Protein AF-A0AAD6FEV1-F1 (afdb_monomer_lite)

Sequence (310 aa):
MQEILPLLLNGGDLTPIQTIPNWDRVPWLEEKRLAVIADTLTAPRAMVTHFPFRLMPPSFHASKAKVIYVMRNPKDILVSSFYFHQMAEFLDDPGTFDEFIEKFLDGNVMFGKWTDHVKGWRSAELGDRILFITYEEMCQHDNDPKHTARATKEWLRKKHFKVLEWPSQSPGLNPIENLWRELKVCVAQRQPQNITALEEICMEEWAKIPATDLPAALRQMSDFLGRNPSEGTIQKIAQNCTFKTMKTNRMSNFSLVPKKYMNPEKSPFLRKGVPGDWKIHFSSEQLAIFTSAIRKELQSESFTLPYNLD

Secondary structure (DSSP, 8-state):
-TTHHHHHHTTS--HHHHHS-HHHHS-BTTSHHHHHHGGGPPSSP--B----GGGS-HHHHTS---EEEEE--HHHHHHHHHHHHHHBTTS----SHHHHHHHHHHT-STT--HHHHHHHHT-GGGGGGEEEEEHHHHH-----HHHHSHHHHHHHHHTT----------TTS-HHHHHHHHHHHHHHHT---SHHHHHHHHHHHHHHS----HHHHHHHHHHHHT----HHHHHHHHHHTSHHHHHH-TTTSSTTS-TTTB-TTT--SS----TTGGGGT--HHHHHHHHHHHHHHHTT-SPPPSS---

InterPro domains:
  IPR000863 Sulfotransferase domain [PF00685] (1-140)
  IPR000863 Sulfotransferase domain [PF00685] (212-299)
  IPR027417 P-loop containing nucleoside triphosphate hydrolase [G3DSA:3.40.50.300] (1-305)
  IPR027417 P-loop containing nucleoside triphosphate hydrolase [SSF52540] (1-300)
  IPR038717 Tc1-like transposase, DDE domain [PF13358] (142-198)

Radius of gyration: 21.56 Å; chains: 1; bounding box: 50×67×46 Å

Organism: NCBI:txid1090488

pLDDT: mean 83.9, std 16.69, range [33.94, 98.19]

Structure (mmCIF, N/CA/C/O backbone):
data_AF-A0AAD6FEV1-F1
#
_entry.id   AF-A0AAD6FEV1-F1
#
loop_
_atom_site.group_PDB
_atom_site.id
_atom_site.type_symbol
_atom_site.label_atom_id
_atom_site.label_alt_id
_atom_site.label_comp_id
_atom_site.label_asym_id
_atom_site.label_entity_id
_atom_site.label_seq_id
_atom_site.pdbx_PDB_ins_code
_atom_site.Cartn_x
_atom_site.Cartn_y
_atom_site.Cartn_z
_atom_site.occupancy
_atom_site.B_iso_or_equiv
_atom_site.auth_seq_id
_atom_site.auth_comp_id
_atom_site.auth_asym_id
_atom_site.auth_atom_id
_atom_site.pdbx_PDB_model_num
ATOM 1 N N . MET A 1 1 ? -0.458 -0.399 5.930 1.00 88.25 1 MET A N 1
ATOM 2 C CA . MET A 1 1 ? -1.916 -0.554 6.141 1.00 88.25 1 MET A CA 1
ATOM 3 C C . MET A 1 1 ? -2.313 -1.595 7.169 1.00 88.25 1 MET A C 1
ATOM 5 O O . MET A 1 1 ? -2.971 -1.195 8.118 1.00 88.25 1 MET A O 1
ATOM 9 N N . GLN A 1 2 ? -1.910 -2.869 7.062 1.00 89.94 2 GLN A N 1
ATOM 10 C CA . GLN A 1 2 ? -2.222 -3.869 8.106 1.00 89.94 2 GLN A CA 1
ATOM 11 C C . GLN A 1 2 ? -1.690 -3.476 9.500 1.00 89.94 2 GLN A C 1
ATOM 13 O O . GLN A 1 2 ? -2.277 -3.859 10.503 1.00 89.94 2 GLN A O 1
ATOM 18 N N . GLU A 1 3 ? -0.635 -2.651 9.570 1.00 90.94 3 GLU A N 1
ATOM 19 C CA . GLU A 1 3 ? -0.170 -2.059 10.834 1.00 90.94 3 GLU A CA 1
ATOM 20 C C . GLU A 1 3 ? -1.045 -0.899 11.330 1.00 90.94 3 GLU A C 1
ATOM 22 O O . GLU A 1 3 ? -1.307 -0.785 12.521 1.00 90.94 3 GLU A O 1
ATOM 27 N N . ILE A 1 4 ? -1.527 -0.067 10.404 1.00 92.62 4 ILE A N 1
ATOM 28 C CA . ILE A 1 4 ? -2.217 1.202 10.670 1.00 92.62 4 ILE A CA 1
ATOM 29 C C . ILE A 1 4 ? -3.671 0.977 11.094 1.00 92.62 4 ILE A C 1
ATOM 31 O O . ILE A 1 4 ? -4.122 1.545 12.086 1.00 92.62 4 ILE A O 1
ATOM 35 N N . LEU A 1 5 ? -4.420 0.163 10.342 1.00 93.25 5 LEU A N 1
ATOM 36 C CA . LEU A 1 5 ? -5.869 0.043 10.531 1.00 93.25 5 LEU A CA 1
ATOM 37 C C . LEU A 1 5 ? -6.265 -0.466 11.917 1.00 93.25 5 LEU A C 1
ATOM 39 O O . LEU A 1 5 ? -7.134 0.160 12.520 1.00 93.25 5 LEU A O 1
ATOM 43 N N . PRO A 1 6 ? -5.642 -1.524 12.473 1.00 93.38 6 PRO A N 1
ATOM 44 C CA . PRO A 1 6 ? -5.980 -1.984 13.817 1.00 93.38 6 PRO A CA 1
ATOM 45 C C . PRO A 1 6 ? -5.811 -0.882 14.860 1.00 93.38 6 PRO A C 1
ATOM 47 O O . PRO A 1 6 ? -6.661 -0.740 15.731 1.00 93.38 6 PRO A O 1
ATOM 50 N N . LEU A 1 7 ? -4.760 -0.068 14.718 1.00 94.69 7 LEU A N 1
ATOM 51 C CA . LEU A 1 7 ? -4.472 1.035 15.625 1.00 94.69 7 LEU A CA 1
ATOM 52 C C . LEU A 1 7 ? -5.504 2.161 15.512 1.00 94.69 7 LEU A C 1
ATOM 54 O O . LEU A 1 7 ? -5.959 2.682 16.523 1.00 94.69 7 LEU A O 1
ATOM 58 N N . LEU A 1 8 ? -5.918 2.537 14.300 1.00 94.94 8 LEU A N 1
ATOM 59 C CA . LEU A 1 8 ? -6.981 3.538 14.143 1.00 94.94 8 LEU A CA 1
ATOM 60 C C . LEU A 1 8 ? -8.325 3.030 14.685 1.00 94.94 8 LEU A C 1
ATOM 62 O O . LEU A 1 8 ? -9.110 3.801 15.234 1.00 94.94 8 LEU A O 1
ATOM 66 N N . LEU A 1 9 ? -8.589 1.730 14.553 1.00 93.94 9 LEU A N 1
ATOM 67 C CA . LEU A 1 9 ? -9.840 1.111 14.979 1.00 93.94 9 LEU A CA 1
ATOM 68 C C . LEU A 1 9 ? -9.928 0.872 16.493 1.00 93.94 9 LEU A C 1
ATOM 70 O O . LEU A 1 9 ? -11.031 0.934 17.035 1.00 93.94 9 LEU A O 1
ATOM 74 N N . ASN A 1 10 ? -8.804 0.622 17.170 1.00 93.44 10 ASN A N 1
ATOM 75 C CA . ASN A 1 10 ? -8.752 0.317 18.605 1.00 93.44 10 ASN A CA 1
ATOM 76 C C . ASN A 1 10 ? -8.346 1.513 19.491 1.00 93.44 10 ASN A C 1
ATOM 78 O O . ASN A 1 10 ? -8.045 1.329 20.668 1.00 93.44 10 ASN A O 1
ATOM 82 N N . GLY A 1 11 ? -8.304 2.732 18.942 1.00 93.12 11 GLY A N 1
ATOM 83 C CA . GLY A 1 11 ? -7.917 3.933 19.695 1.00 93.12 11 GLY A CA 1
ATOM 84 C C . GLY A 1 11 ? -6.408 4.059 19.949 1.00 93.12 11 GLY A C 1
ATOM 85 O O . GLY A 1 11 ? -5.981 4.746 20.875 1.00 93.12 11 GLY A O 1
ATOM 86 N N . GLY A 1 12 ? -5.586 3.405 19.131 1.00 94.31 12 GLY A N 1
ATOM 87 C CA . GLY A 1 12 ? -4.131 3.442 19.190 1.00 94.31 12 GLY A CA 1
ATOM 88 C C . GLY A 1 12 ? -3.538 2.515 20.244 1.00 94.31 12 GLY A C 1
ATOM 89 O O . GLY A 1 12 ? -2.414 2.756 20.686 1.00 94.31 12 GLY A O 1
ATOM 90 N N . ASP A 1 13 ? -4.264 1.493 20.688 1.00 95.44 13 ASP A N 1
ATOM 91 C CA . ASP A 1 13 ? -3.705 0.450 21.542 1.00 95.44 13 ASP A CA 1
ATOM 92 C C . ASP A 1 13 ? -2.662 -0.366 20.759 1.00 95.44 13 ASP A C 1
ATOM 94 O O . ASP A 1 13 ? -2.951 -0.967 19.723 1.00 95.44 13 ASP A O 1
ATOM 98 N N . LEU A 1 14 ? -1.425 -0.363 21.259 1.00 95.94 14 LEU A N 1
ATOM 99 C CA . LEU A 1 14 ? -0.283 -1.009 20.618 1.00 95.94 14 LEU A CA 1
ATOM 100 C C . LEU A 1 14 ? -0.201 -2.507 20.938 1.00 95.94 14 LEU A C 1
ATOM 102 O O . LEU A 1 14 ? 0.573 -3.211 20.291 1.00 95.94 14 LEU A O 1
ATOM 106 N N . THR A 1 15 ? -0.968 -3.024 21.903 1.00 95.62 15 THR A N 1
ATOM 107 C CA . THR A 1 15 ? -0.867 -4.432 22.306 1.00 95.62 15 THR A CA 1
ATOM 108 C C . THR A 1 15 ? -1.017 -5.394 21.121 1.00 95.62 15 THR A C 1
ATOM 110 O O . THR A 1 15 ? -0.112 -6.210 20.932 1.00 95.62 15 THR A O 1
ATOM 113 N N . PRO A 1 16 ? -2.034 -5.280 20.241 1.00 92.88 16 PRO A N 1
ATOM 114 C CA . PRO A 1 16 ? -2.200 -6.220 19.133 1.00 92.88 16 PRO A CA 1
ATOM 115 C C . PRO A 1 16 ? -1.027 -6.240 18.151 1.00 92.88 16 PRO A C 1
ATOM 117 O O . PRO A 1 16 ? -0.705 -7.291 17.608 1.00 92.88 16 PRO A O 1
ATOM 120 N N . ILE A 1 17 ? -0.367 -5.101 17.917 1.00 93.31 17 ILE A N 1
ATOM 121 C CA . ILE A 1 17 ? 0.758 -5.031 16.970 1.00 93.31 17 ILE A CA 1
ATOM 122 C C . ILE A 1 17 ? 2.045 -5.607 17.569 1.00 93.31 17 ILE A C 1
ATOM 124 O O . ILE A 1 17 ? 2.985 -5.896 16.837 1.00 93.31 17 ILE A O 1
ATOM 128 N N . GLN A 1 18 ? 2.102 -5.754 18.893 1.00 95.00 18 GLN A N 1
ATOM 129 C CA . GLN A 1 18 ? 3.249 -6.290 19.624 1.00 95.00 18 GLN A CA 1
ATOM 130 C C . GLN A 1 18 ? 3.103 -7.785 19.927 1.00 95.00 18 GLN A C 1
ATOM 132 O O . GLN A 1 18 ? 4.111 -8.463 20.119 1.00 95.00 18 GLN A O 1
ATOM 137 N N . THR A 1 19 ? 1.873 -8.307 19.959 1.00 95.69 19 THR A N 1
ATOM 138 C CA . THR A 1 19 ? 1.591 -9.685 20.393 1.00 95.69 19 THR A CA 1
ATOM 139 C C . THR A 1 19 ? 0.994 -10.579 19.310 1.00 95.69 19 THR A C 1
ATOM 141 O O . THR A 1 19 ? 1.145 -11.796 19.406 1.00 95.69 19 THR A O 1
ATOM 144 N N . ILE A 1 20 ? 0.350 -10.016 18.280 1.00 94.56 20 ILE A N 1
ATOM 145 C CA . ILE A 1 20 ? -0.372 -10.782 17.256 1.00 94.56 20 ILE A CA 1
ATOM 146 C C . ILE A 1 20 ? 0.273 -10.548 15.881 1.00 94.56 20 ILE A C 1
ATOM 148 O O . ILE A 1 20 ? 0.360 -9.395 15.434 1.00 94.56 20 ILE A O 1
ATOM 152 N N . PRO A 1 21 ? 0.679 -11.615 15.164 1.00 94.25 21 PRO A N 1
ATOM 153 C CA . PRO A 1 21 ? 1.164 -11.496 13.796 1.00 94.25 21 PRO A CA 1
ATOM 154 C C . PRO A 1 21 ? 0.160 -10.773 12.894 1.00 94.25 21 PRO A C 1
ATOM 156 O O . PRO A 1 21 ? -1.055 -10.941 13.014 1.00 94.25 21 PRO A O 1
ATOM 159 N N . ASN A 1 22 ? 0.656 -9.967 11.962 1.00 90.94 22 ASN A N 1
ATOM 160 C CA . ASN A 1 22 ? -0.187 -9.175 11.065 1.00 90.94 22 ASN A CA 1
ATOM 161 C C . ASN A 1 22 ? -1.245 -9.992 10.295 1.00 90.94 22 ASN A C 1
ATOM 163 O O . ASN A 1 22 ? -2.359 -9.503 10.138 1.00 90.94 22 ASN A O 1
ATOM 167 N N . TRP A 1 23 ? -0.939 -11.223 9.882 1.00 91.06 23 TRP A N 1
ATOM 168 C CA . TRP A 1 23 ? -1.848 -12.114 9.154 1.00 91.06 23 TRP A CA 1
ATOM 169 C C . TRP A 1 23 ? -2.973 -12.698 10.005 1.00 91.06 23 TRP A C 1
ATOM 171 O O . TRP A 1 23 ? -3.973 -13.143 9.453 1.00 91.06 23 TRP A O 1
ATOM 181 N N . ASP A 1 24 ? -2.837 -12.659 11.332 1.00 93.56 24 ASP A N 1
ATOM 182 C CA . ASP A 1 24 ? -3.909 -13.020 12.263 1.00 93.56 24 ASP A CA 1
ATOM 183 C C . ASP A 1 24 ? -4.711 -11.788 12.709 1.00 93.56 24 ASP A C 1
ATOM 185 O O . ASP A 1 24 ? -5.906 -11.874 12.974 1.00 93.56 24 ASP A O 1
ATOM 189 N N . ARG A 1 25 ? -4.069 -10.616 12.750 1.00 92.69 25 ARG A N 1
ATOM 190 C CA . ARG A 1 25 ? -4.695 -9.343 13.137 1.00 92.69 25 ARG A CA 1
ATOM 191 C C . ARG A 1 25 ? -5.518 -8.708 12.011 1.00 92.69 25 ARG A C 1
ATOM 193 O O . ARG A 1 25 ? -6.578 -8.149 12.271 1.00 92.69 25 ARG A O 1
ATOM 200 N N . VAL A 1 26 ? -5.008 -8.752 10.781 1.00 94.44 26 VAL A N 1
ATOM 201 C CA . VAL A 1 26 ? -5.659 -8.260 9.556 1.00 94.44 26 VAL A CA 1
ATOM 202 C C . VAL A 1 26 ? -5.449 -9.310 8.461 1.00 94.44 26 VAL A C 1
ATOM 204 O O . VAL A 1 26 ? -4.519 -9.172 7.661 1.00 94.44 26 VAL A O 1
ATOM 207 N N . PRO A 1 27 ? -6.249 -10.388 8.441 1.00 94.81 27 PRO A N 1
ATOM 208 C CA . PRO A 1 27 ? -6.065 -11.485 7.494 1.00 94.81 27 PRO A CA 1
ATOM 209 C C . PRO A 1 27 ? -6.370 -11.096 6.049 1.00 94.81 27 PRO A C 1
ATOM 211 O O . PRO A 1 27 ? -7.200 -10.217 5.788 1.00 94.81 27 PRO A O 1
ATOM 214 N N . TRP A 1 28 ? -5.731 -11.813 5.122 1.00 94.81 28 TRP A N 1
ATOM 215 C CA . TRP A 1 28 ? -6.062 -11.766 3.700 1.00 94.81 28 TRP A CA 1
ATOM 216 C C . TRP A 1 28 ? -7.327 -12.562 3.385 1.00 94.81 28 TRP A C 1
ATOM 218 O O . TRP A 1 28 ? -7.506 -13.666 3.901 1.00 94.81 28 TRP A O 1
ATOM 228 N N . LEU A 1 29 ? -8.182 -12.022 2.513 1.00 94.38 29 LEU A N 1
ATOM 229 C CA . LEU A 1 29 ? -9.383 -12.716 2.027 1.00 94.38 29 LEU A CA 1
ATOM 230 C C . LEU A 1 29 ? -9.044 -13.958 1.195 1.00 94.38 29 LEU A C 1
ATOM 232 O O . LEU A 1 29 ? -9.772 -14.946 1.229 1.00 94.38 29 LEU A O 1
ATOM 236 N N . GLU A 1 30 ? -7.936 -13.901 0.466 1.00 93.31 30 GLU A N 1
ATOM 237 C CA . GLU A 1 30 ? -7.425 -14.960 -0.400 1.00 93.31 30 GLU A CA 1
ATOM 238 C C . GLU A 1 30 ? -6.799 -16.143 0.357 1.00 93.31 30 GLU A C 1
ATOM 240 O O . GLU A 1 30 ? -6.590 -17.207 -0.226 1.00 93.31 30 GLU A O 1
ATOM 245 N N . GLU A 1 31 ? -6.527 -15.995 1.656 1.00 91.31 31 GLU A N 1
ATOM 246 C CA . GLU A 1 31 ? -5.822 -17.003 2.442 1.00 91.31 31 GLU A CA 1
ATOM 247 C C . GLU A 1 31 ? -6.767 -17.930 3.207 1.00 91.31 31 GLU A C 1
ATOM 249 O O . GLU A 1 31 ? -7.684 -17.499 3.911 1.00 91.31 31 GLU A O 1
ATOM 254 N N . LYS A 1 32 ? -6.458 -19.235 3.200 1.00 90.44 32 LYS A N 1
ATOM 255 C CA . LYS A 1 32 ? -7.212 -20.239 3.982 1.00 90.44 32 LYS A CA 1
ATOM 256 C C . LYS A 1 32 ? -7.198 -19.939 5.482 1.00 90.44 32 LYS A C 1
ATOM 258 O O . LYS A 1 32 ? -8.088 -20.380 6.207 1.00 90.44 32 LYS A O 1
ATOM 263 N N . ARG A 1 33 ? -6.199 -19.181 5.949 1.00 90.62 33 ARG A N 1
ATOM 264 C CA . ARG A 1 33 ? -6.078 -18.750 7.343 1.00 90.62 33 ARG A CA 1
ATOM 265 C C . ARG A 1 33 ? -7.312 -17.983 7.819 1.00 90.62 33 ARG A C 1
ATOM 267 O O . ARG A 1 33 ? -7.713 -18.192 8.962 1.00 90.62 33 ARG A O 1
ATOM 274 N N . LEU A 1 34 ? -7.946 -17.179 6.957 1.00 92.00 34 LEU A N 1
ATOM 275 C CA . LEU A 1 34 ? -9.148 -16.422 7.311 1.00 92.00 34 LEU A CA 1
ATOM 276 C C . LEU A 1 34 ? -10.272 -17.341 7.799 1.00 92.00 34 LEU A C 1
ATOM 278 O O . LEU A 1 34 ? -10.864 -17.058 8.834 1.00 92.00 34 LEU A O 1
ATOM 282 N N . ALA A 1 35 ? -10.515 -18.467 7.124 1.00 91.56 35 ALA A N 1
ATOM 283 C CA . ALA A 1 35 ? -11.561 -19.415 7.513 1.00 91.56 35 ALA A CA 1
ATOM 284 C C . ALA A 1 35 ? -11.355 -19.997 8.923 1.00 91.56 35 ALA A C 1
ATOM 286 O O . ALA A 1 35 ? -12.316 -20.397 9.568 1.00 91.56 35 ALA A O 1
ATOM 287 N N . VAL A 1 36 ? -10.111 -20.025 9.413 1.00 93.00 36 VAL A N 1
ATOM 288 C CA . VAL A 1 36 ? -9.771 -20.544 10.746 1.00 93.00 36 VAL A CA 1
ATOM 289 C C . VAL A 1 36 ? -9.960 -19.490 11.837 1.00 93.00 36 VAL A C 1
ATOM 291 O O . VAL A 1 36 ? -10.256 -19.839 12.975 1.00 93.00 36 VAL A O 1
ATOM 294 N N . ILE A 1 37 ? -9.756 -18.209 11.518 1.00 91.88 37 ILE A N 1
ATOM 295 C CA . ILE A 1 37 ? -9.727 -17.136 12.523 1.00 91.88 37 ILE A CA 1
ATOM 296 C C . ILE A 1 37 ? -10.916 -16.184 12.445 1.00 91.88 37 ILE A C 1
ATOM 298 O O . ILE A 1 37 ? -11.075 -15.370 13.351 1.00 91.88 37 ILE A O 1
ATOM 302 N N . ALA A 1 38 ? -11.749 -16.265 11.404 1.00 89.12 38 ALA A N 1
ATOM 303 C CA . ALA A 1 38 ? -12.836 -15.319 11.146 1.00 89.12 38 ALA A CA 1
ATOM 304 C C . ALA A 1 38 ? -13.766 -15.121 12.353 1.00 89.12 38 ALA A C 1
ATOM 306 O O . ALA A 1 38 ? -14.153 -13.984 12.631 1.00 89.12 38 ALA A O 1
ATOM 307 N N . ASP A 1 39 ? -14.058 -16.201 13.084 1.00 90.06 39 ASP A N 1
ATOM 308 C CA . ASP A 1 39 ? -14.938 -16.197 14.261 1.00 90.06 39 ASP A CA 1
ATOM 309 C C . ASP A 1 39 ? -14.271 -15.624 15.520 1.00 90.06 39 ASP A C 1
ATOM 311 O O . ASP A 1 39 ? -14.951 -15.225 16.462 1.00 90.06 39 ASP A O 1
ATOM 315 N N . THR A 1 40 ? -12.938 -15.537 15.538 1.00 89.62 40 THR A N 1
ATOM 316 C CA . THR A 1 40 ? -12.173 -14.936 16.644 1.00 89.62 40 THR A CA 1
ATOM 317 C C . THR A 1 40 ? -11.980 -13.427 16.489 1.00 89.62 40 THR A C 1
ATOM 319 O O . THR A 1 40 ? -11.594 -12.752 17.443 1.00 89.62 40 THR A O 1
ATOM 322 N N . LEU A 1 41 ? -12.245 -12.875 15.298 1.00 89.62 41 LEU A N 1
ATOM 323 C CA . LEU A 1 41 ? -12.052 -11.454 15.021 1.00 89.62 41 LEU A CA 1
ATOM 324 C C . LEU A 1 41 ? -13.172 -10.619 15.646 1.00 89.62 41 LEU A C 1
ATOM 326 O O . LEU A 1 41 ? -14.344 -10.745 15.287 1.00 89.62 41 LEU A O 1
ATOM 330 N N . THR A 1 42 ? -12.799 -9.691 16.521 1.00 87.62 42 THR A N 1
ATOM 331 C CA . THR A 1 42 ? -13.736 -8.753 17.139 1.00 87.62 42 THR A CA 1
ATOM 332 C C . THR A 1 42 ? -14.076 -7.595 16.199 1.00 87.62 42 THR A C 1
ATOM 334 O O . THR A 1 42 ? -13.268 -7.154 15.379 1.00 87.62 42 THR A O 1
ATOM 337 N N . ALA A 1 43 ? -15.311 -7.096 16.289 1.00 89.81 43 ALA A N 1
ATOM 338 C CA . ALA A 1 43 ? -15.715 -5.900 15.560 1.00 89.81 43 ALA A CA 1
ATOM 339 C C . ALA A 1 43 ? -15.137 -4.634 16.228 1.00 89.81 43 ALA A C 1
ATOM 341 O O . ALA A 1 43 ? -15.134 -4.557 17.457 1.00 89.81 43 ALA A O 1
ATOM 342 N N . PRO A 1 44 ? -14.724 -3.608 15.456 1.00 92.44 44 PRO A N 1
ATOM 343 C CA . PRO A 1 44 ? -14.684 -3.541 13.990 1.00 92.44 44 PRO A CA 1
ATOM 344 C C . PRO A 1 44 ? -13.568 -4.413 13.381 1.00 92.44 44 PRO A C 1
ATOM 346 O O . PRO A 1 44 ? -12.402 -4.291 13.746 1.00 92.44 44 PRO A O 1
ATOM 349 N N . ARG A 1 45 ? -13.922 -5.256 12.401 1.00 92.19 45 ARG A N 1
ATOM 350 C CA . ARG A 1 45 ? -12.967 -6.155 11.734 1.00 92.19 45 ARG A CA 1
ATOM 351 C C . ARG A 1 45 ? -12.223 -5.420 10.623 1.00 92.19 45 ARG A C 1
ATOM 353 O O . ARG A 1 45 ? -12.854 -4.760 9.799 1.00 92.19 45 ARG A O 1
ATOM 360 N N . ALA A 1 46 ? -10.906 -5.593 10.570 1.00 93.19 46 ALA A N 1
ATOM 361 C CA . ALA A 1 46 ? -10.082 -5.200 9.435 1.00 93.19 46 ALA A CA 1
ATOM 362 C C . ALA A 1 46 ? -9.640 -6.454 8.674 1.00 93.19 46 ALA A C 1
ATOM 364 O O . ALA A 1 46 ? -9.203 -7.431 9.276 1.00 93.19 46 ALA A O 1
ATOM 365 N N . MET A 1 47 ? -9.741 -6.409 7.350 1.00 94.38 47 MET A N 1
ATOM 366 C CA . MET A 1 47 ? -9.257 -7.448 6.441 1.00 94.38 47 MET A CA 1
ATOM 367 C C . MET A 1 47 ? -8.496 -6.767 5.307 1.00 94.38 47 MET A C 1
ATOM 369 O O . MET A 1 47 ? -8.692 -5.577 5.048 1.00 94.38 47 MET A O 1
ATOM 373 N N . VAL A 1 48 ? -7.620 -7.510 4.645 1.00 95.62 48 VAL A N 1
ATOM 374 C CA . VAL A 1 48 ? -6.887 -7.045 3.465 1.00 95.62 48 VAL A CA 1
ATOM 375 C C . VAL A 1 48 ? -7.158 -7.992 2.303 1.00 95.62 48 VAL A C 1
ATOM 377 O O . VAL A 1 48 ? -7.523 -9.146 2.501 1.00 95.62 48 VAL A O 1
ATOM 380 N N . THR A 1 49 ? -7.023 -7.504 1.078 1.00 96.69 49 THR A N 1
ATOM 381 C CA . THR A 1 49 ? -7.029 -8.364 -0.099 1.00 96.69 49 THR A CA 1
ATOM 382 C C . THR A 1 49 ? -6.258 -7.717 -1.232 1.00 96.69 49 THR A C 1
ATOM 384 O O . THR A 1 49 ? -6.199 -6.487 -1.328 1.00 96.69 49 THR A O 1
ATOM 387 N N . HIS A 1 50 ? -5.683 -8.555 -2.083 1.00 96.38 50 HIS A N 1
ATOM 388 C CA . HIS A 1 50 ? -5.120 -8.175 -3.371 1.00 96.38 50 HIS A CA 1
ATOM 389 C C . HIS A 1 50 ? -6.017 -8.583 -4.549 1.00 96.38 50 HIS A C 1
ATOM 391 O O . HIS A 1 50 ? -5.600 -8.509 -5.703 1.00 96.38 50 HIS A O 1
ATOM 397 N N . PHE A 1 51 ? -7.252 -9.024 -4.287 1.00 96.69 51 PHE A N 1
ATOM 398 C CA . PHE A 1 51 ? -8.184 -9.358 -5.352 1.00 96.69 51 PHE A CA 1
ATOM 399 C C . PHE A 1 51 ? -8.520 -8.142 -6.225 1.00 96.69 51 PHE A C 1
ATOM 401 O O . PHE A 1 51 ? -8.858 -7.074 -5.707 1.00 96.69 51 PHE A O 1
ATOM 408 N N . PRO A 1 52 ? -8.534 -8.308 -7.561 1.00 96.56 52 PRO A N 1
ATOM 409 C CA . PRO A 1 52 ? -9.227 -7.383 -8.442 1.00 96.56 52 PRO A CA 1
ATOM 410 C C . PRO A 1 52 ? -10.692 -7.239 -8.016 1.00 96.56 52 PRO A C 1
ATOM 412 O O . PRO A 1 52 ? -11.323 -8.228 -7.648 1.00 96.56 52 PRO A O 1
ATOM 415 N N . PHE A 1 53 ? -11.261 -6.038 -8.150 1.00 96.38 53 PHE A N 1
ATOM 416 C CA . PHE A 1 53 ? -12.643 -5.736 -7.746 1.00 96.38 53 PHE A CA 1
ATOM 417 C C . PHE A 1 53 ? -13.675 -6.768 -8.240 1.00 96.38 53 PHE A C 1
ATOM 419 O O . PHE A 1 53 ? -14.549 -7.179 -7.487 1.00 96.38 53 PHE A O 1
ATOM 426 N N . ARG A 1 54 ? -13.521 -7.263 -9.478 1.00 94.44 54 ARG A N 1
ATOM 427 C CA . ARG A 1 54 ? -14.402 -8.282 -10.081 1.00 94.44 54 ARG A CA 1
ATOM 428 C C . ARG A 1 54 ? -14.407 -9.646 -9.370 1.00 94.44 54 ARG A C 1
ATOM 430 O O . ARG A 1 54 ? -15.294 -10.446 -9.633 1.00 94.44 54 ARG A O 1
ATOM 437 N N . LEU A 1 55 ? -13.392 -9.945 -8.555 1.00 95.75 55 LEU A N 1
ATOM 438 C CA . LEU A 1 55 ? -13.280 -11.194 -7.791 1.00 95.75 55 LEU A CA 1
ATOM 439 C C . LEU A 1 55 ? -13.776 -11.045 -6.348 1.00 95.75 55 LEU A C 1
ATOM 441 O O . LEU A 1 55 ? -13.739 -12.012 -5.586 1.00 95.75 55 LEU A O 1
ATOM 445 N N . MET A 1 56 ? -14.234 -9.854 -5.955 1.00 96.25 56 MET A N 1
ATOM 446 C CA . MET A 1 56 ? -14.816 -9.658 -4.634 1.00 96.25 56 MET A CA 1
ATOM 447 C C . MET A 1 56 ? -16.091 -10.503 -4.481 1.00 96.25 56 MET A C 1
ATOM 449 O O . MET A 1 56 ? -16.858 -10.660 -5.433 1.00 96.25 56 MET A O 1
ATOM 453 N N . PRO A 1 57 ? -16.342 -11.075 -3.290 1.00 93.75 57 PRO A N 1
ATOM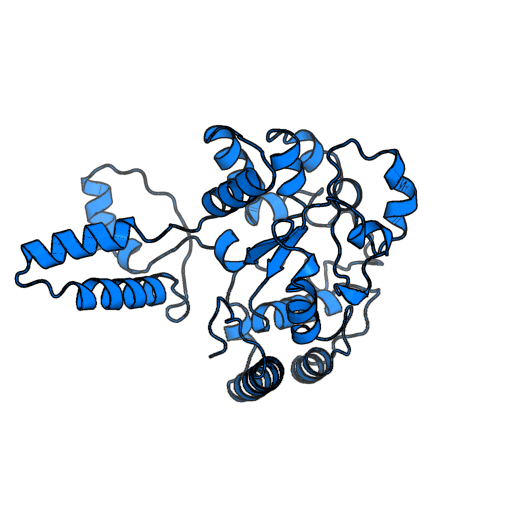 454 C CA . PRO A 1 57 ? -17.495 -11.940 -3.084 1.00 93.75 57 PRO A CA 1
ATOM 455 C C . PRO A 1 57 ? -18.808 -11.148 -3.213 1.00 93.75 57 PRO A C 1
ATOM 457 O O . PRO A 1 57 ? -18.860 -9.992 -2.793 1.00 93.75 57 PRO A O 1
ATOM 460 N N . PRO A 1 58 ? -19.920 -11.758 -3.669 1.00 94.38 58 PRO A N 1
ATOM 461 C CA . PRO A 1 58 ? -21.212 -11.069 -3.785 1.00 94.38 58 PRO A CA 1
ATOM 462 C C . PRO A 1 58 ? -21.671 -10.374 -2.492 1.00 94.38 58 PRO A C 1
ATOM 464 O O . PRO A 1 58 ? -22.261 -9.294 -2.525 1.00 94.38 58 PRO A O 1
ATOM 467 N N . SER A 1 59 ? -21.338 -10.952 -1.332 1.00 94.12 59 SER A N 1
ATOM 468 C CA . SER A 1 59 ? -21.626 -10.371 -0.017 1.00 94.12 59 SER A CA 1
ATOM 469 C C . SER A 1 59 ? -20.944 -9.019 0.215 1.00 94.12 59 SER A C 1
ATOM 471 O O . SER A 1 59 ? -21.488 -8.184 0.934 1.00 94.12 59 SER A O 1
ATOM 473 N N . PHE A 1 60 ? -19.789 -8.763 -0.406 1.00 95.50 60 PHE A N 1
ATOM 474 C CA . PHE A 1 60 ? -19.105 -7.474 -0.334 1.00 95.50 60 PHE A CA 1
ATOM 475 C C . PHE A 1 60 ? -19.899 -6.370 -1.045 1.00 95.50 60 PHE A C 1
ATOM 477 O O . PHE A 1 60 ? -20.069 -5.286 -0.471 1.00 95.50 60 PHE A O 1
ATOM 484 N N . HIS A 1 61 ? -20.434 -6.653 -2.237 1.00 92.88 61 HIS A N 1
ATOM 485 C CA . HIS A 1 61 ? -21.227 -5.696 -3.020 1.00 92.88 61 HIS A CA 1
ATOM 486 C C . HIS A 1 61 ? -22.527 -5.309 -2.302 1.00 92.88 61 HIS A C 1
ATOM 488 O O . HIS A 1 61 ? -22.921 -4.149 -2.331 1.00 92.88 61 HIS A O 1
ATOM 494 N N . ALA A 1 62 ? -23.142 -6.248 -1.576 1.00 93.44 62 ALA A N 1
ATOM 495 C CA . ALA A 1 62 ? -24.331 -5.986 -0.761 1.00 93.44 62 ALA A CA 1
ATOM 496 C C . ALA A 1 62 ? -24.033 -5.308 0.597 1.00 93.44 62 ALA A C 1
ATOM 498 O O . ALA A 1 62 ? -24.956 -4.902 1.306 1.00 93.44 62 ALA A O 1
ATOM 499 N N . SER A 1 63 ? -22.764 -5.215 1.008 1.00 94.62 63 SER A N 1
ATOM 500 C CA . SER A 1 63 ? -22.385 -4.732 2.342 1.00 94.62 63 SER A CA 1
ATOM 501 C C . SER A 1 63 ? -22.190 -3.213 2.416 1.00 94.62 63 SER A C 1
ATOM 503 O O . SER A 1 63 ? -22.045 -2.521 1.414 1.00 94.62 63 SER A O 1
ATOM 505 N N . LYS A 1 64 ? -22.068 -2.683 3.639 1.00 94.50 64 LYS A N 1
ATOM 506 C CA . LYS A 1 64 ? -21.610 -1.303 3.906 1.00 94.50 64 LYS A CA 1
ATOM 507 C C . LYS A 1 64 ? -20.119 -1.234 4.268 1.00 94.50 64 LYS A C 1
ATOM 509 O O . LYS A 1 64 ? -19.692 -0.290 4.928 1.00 94.50 64 LYS A O 1
ATOM 514 N N . ALA A 1 65 ? -19.341 -2.262 3.914 1.00 95.50 65 ALA A N 1
ATOM 515 C CA . ALA A 1 65 ? -17.915 -2.289 4.210 1.00 95.50 65 ALA A CA 1
ATOM 516 C C . ALA A 1 65 ? -17.209 -1.096 3.553 1.00 95.50 65 ALA A C 1
ATOM 518 O O . ALA A 1 65 ? -17.477 -0.771 2.397 1.00 95.50 65 ALA A O 1
ATOM 519 N N . LYS A 1 66 ? -16.312 -0.458 4.306 1.00 97.00 66 LYS A N 1
ATOM 520 C CA . LYS A 1 66 ? -15.444 0.608 3.809 1.00 97.00 66 LYS A CA 1
ATOM 521 C C . LYS A 1 66 ? -14.147 0.008 3.273 1.00 97.00 66 LYS A C 1
ATOM 523 O O . LYS A 1 66 ? -13.633 -0.959 3.833 1.00 97.00 66 LYS A O 1
ATOM 528 N N . VAL A 1 67 ? -13.609 0.608 2.221 1.00 97.75 67 VAL A N 1
ATOM 529 C CA . VAL A 1 67 ? -12.398 0.190 1.518 1.00 97.75 67 VAL A CA 1
ATOM 530 C C . VAL A 1 67 ? -11.391 1.326 1.567 1.00 97.75 67 VAL A C 1
ATOM 532 O O . VAL A 1 67 ? -11.713 2.457 1.222 1.00 97.75 67 VAL A O 1
ATOM 535 N N . ILE A 1 68 ? -10.158 1.027 1.966 1.00 97.06 68 ILE A N 1
ATOM 536 C CA . ILE A 1 68 ? -9.029 1.941 1.779 1.00 97.06 68 ILE A CA 1
ATOM 537 C C . ILE A 1 68 ? -8.124 1.308 0.730 1.00 97.06 68 ILE A C 1
ATOM 539 O O . ILE A 1 68 ? -7.457 0.308 1.001 1.00 97.06 68 ILE A O 1
ATOM 543 N N . TYR A 1 69 ? -8.145 1.865 -0.476 1.00 96.56 69 TYR A N 1
ATOM 544 C CA . TYR A 1 69 ? -7.344 1.401 -1.596 1.00 96.56 69 TYR A CA 1
ATOM 545 C C . TYR A 1 69 ? -5.988 2.100 -1.582 1.00 96.56 69 TYR A C 1
ATOM 547 O O . TYR A 1 69 ? -5.908 3.317 -1.752 1.00 96.56 69 TYR A O 1
ATOM 555 N N . VAL A 1 70 ? -4.920 1.321 -1.400 1.00 92.62 70 VAL A N 1
ATOM 556 C CA . VAL A 1 70 ? -3.549 1.832 -1.468 1.00 92.62 70 VAL A CA 1
ATOM 557 C C . VAL A 1 70 ? -3.027 1.690 -2.885 1.00 92.62 70 VAL A C 1
ATOM 559 O O . VAL A 1 70 ? -2.797 0.581 -3.363 1.00 92.62 70 VAL A O 1
ATOM 562 N N . MET A 1 71 ? -2.782 2.817 -3.535 1.00 90.44 71 MET A N 1
ATOM 563 C CA . MET A 1 71 ? -2.086 2.863 -4.811 1.00 90.44 71 MET A CA 1
ATOM 564 C C . MET A 1 71 ? -0.601 3.166 -4.598 1.00 90.44 71 MET A C 1
ATOM 566 O O . MET A 1 71 ? -0.209 3.767 -3.606 1.00 90.44 71 MET A O 1
ATOM 570 N N . ARG A 1 72 ? 0.250 2.752 -5.529 1.00 88.50 72 ARG A N 1
ATOM 571 C CA . ARG A 1 72 ? 1.676 3.095 -5.543 1.00 88.50 72 ARG A CA 1
ATOM 572 C C . ARG A 1 72 ? 2.129 3.260 -6.985 1.00 88.50 72 ARG A C 1
ATOM 574 O O . ARG A 1 72 ? 1.470 2.721 -7.878 1.00 88.50 72 ARG A O 1
ATOM 581 N N . ASN A 1 73 ? 3.223 3.983 -7.212 1.00 88.44 73 ASN A N 1
ATOM 582 C CA . ASN A 1 73 ? 3.841 4.068 -8.529 1.00 88.44 73 ASN A CA 1
ATOM 583 C C . ASN A 1 73 ? 4.093 2.655 -9.107 1.00 88.44 73 ASN A C 1
ATOM 585 O O . ASN A 1 73 ? 4.775 1.852 -8.459 1.00 88.44 73 ASN A O 1
ATOM 589 N N . PRO A 1 74 ? 3.580 2.324 -10.309 1.00 94.81 74 PRO A N 1
ATOM 590 C CA . PRO A 1 74 ? 3.669 0.980 -10.871 1.00 94.81 74 PRO A CA 1
ATOM 591 C C . PRO A 1 74 ? 5.114 0.541 -11.129 1.00 94.81 74 PRO A C 1
ATOM 593 O O . PRO A 1 74 ? 5.406 -0.649 -11.044 1.00 94.81 74 PRO A O 1
ATOM 596 N N . LYS A 1 75 ? 6.041 1.487 -11.337 1.00 94.56 75 LYS A N 1
ATOM 597 C CA . LYS A 1 75 ? 7.477 1.207 -11.482 1.00 94.56 75 LYS A CA 1
ATOM 598 C C . LYS A 1 75 ? 8.073 0.667 -10.174 1.00 94.56 75 LYS A C 1
ATOM 600 O O . LYS A 1 75 ? 8.804 -0.321 -10.178 1.00 94.56 75 LYS A O 1
ATOM 605 N N . ASP A 1 76 ? 7.711 1.265 -9.035 1.00 91.81 76 ASP A N 1
ATOM 606 C CA . ASP A 1 76 ? 8.116 0.767 -7.713 1.00 91.81 76 ASP A CA 1
ATOM 607 C C . ASP A 1 76 ? 7.405 -0.536 -7.337 1.00 91.81 76 ASP A C 1
ATOM 609 O O . ASP A 1 76 ? 7.998 -1.381 -6.662 1.00 91.81 76 ASP A O 1
ATOM 613 N N . ILE A 1 77 ? 6.142 -0.705 -7.752 1.00 95.31 77 ILE A N 1
ATOM 614 C CA . ILE A 1 77 ? 5.407 -1.964 -7.570 1.00 95.31 77 ILE A CA 1
ATOM 615 C C . ILE A 1 77 ? 6.144 -3.091 -8.288 1.00 95.31 77 ILE A C 1
ATOM 617 O O . ILE A 1 77 ? 6.399 -4.114 -7.659 1.00 95.31 77 ILE A O 1
ATOM 621 N N . LEU A 1 78 ? 6.538 -2.894 -9.549 1.00 97.50 78 LEU A N 1
ATOM 622 C CA . LEU A 1 78 ? 7.266 -3.894 -10.327 1.00 97.50 78 LEU A CA 1
ATOM 623 C C . LEU A 1 78 ? 8.573 -4.294 -9.642 1.00 97.50 78 LEU A C 1
ATOM 625 O O . LEU A 1 78 ? 8.782 -5.477 -9.388 1.00 97.50 78 LEU A O 1
ATOM 629 N N . VAL A 1 79 ? 9.415 -3.329 -9.252 1.00 97.00 79 VAL A N 1
ATOM 630 C CA . VAL A 1 79 ? 10.6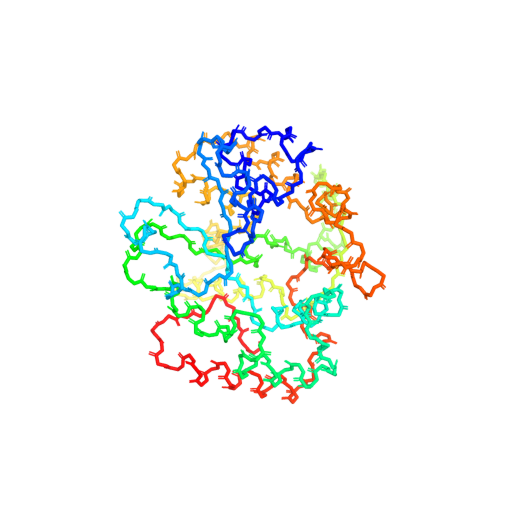66 -3.631 -8.531 1.00 97.00 79 VAL A CA 1
ATOM 631 C C . VAL A 1 79 ? 10.391 -4.361 -7.222 1.00 97.00 79 VAL A C 1
ATOM 633 O O . VAL A 1 79 ? 11.057 -5.341 -6.894 1.00 97.00 79 VAL A O 1
ATOM 636 N N . SER A 1 80 ? 9.412 -3.896 -6.444 1.00 95.88 80 SER A N 1
ATOM 637 C CA . SER A 1 80 ? 9.057 -4.549 -5.185 1.00 95.88 80 SER A CA 1
ATOM 638 C C . SER A 1 80 ? 8.560 -5.978 -5.407 1.00 95.88 80 SER A C 1
ATOM 640 O O . SER A 1 80 ? 8.897 -6.856 -4.618 1.00 95.88 80 SER A O 1
ATOM 642 N N . SER A 1 81 ? 7.789 -6.203 -6.470 1.00 96.75 81 SER A N 1
ATOM 643 C CA . SER A 1 81 ? 7.243 -7.504 -6.845 1.00 96.75 81 SER A CA 1
ATOM 644 C C . SER A 1 81 ? 8.342 -8.454 -7.316 1.00 96.75 81 SER A C 1
ATOM 646 O O . SER A 1 81 ? 8.369 -9.592 -6.861 1.00 96.75 81 SER A O 1
ATOM 648 N N . PHE A 1 82 ? 9.306 -7.983 -8.112 1.00 97.75 82 PHE A N 1
ATOM 649 C CA . PHE A 1 82 ? 10.463 -8.768 -8.556 1.00 97.75 82 PHE A CA 1
ATOM 650 C C . PHE A 1 82 ? 11.221 -9.373 -7.366 1.00 97.75 82 PHE A C 1
ATOM 652 O O . PHE A 1 82 ? 11.393 -10.585 -7.266 1.00 97.75 82 PHE A O 1
ATOM 659 N N . TYR A 1 83 ? 11.590 -8.537 -6.391 1.00 97.06 83 TYR A N 1
ATOM 660 C CA . TYR A 1 83 ? 12.278 -8.995 -5.179 1.00 97.06 83 TYR A CA 1
ATOM 661 C C . TYR A 1 83 ? 11.400 -9.843 -4.253 1.00 97.06 83 TYR A C 1
ATOM 663 O O . TYR A 1 83 ? 11.928 -10.648 -3.485 1.00 97.06 83 TYR A O 1
ATOM 671 N N . PHE A 1 84 ? 10.080 -9.655 -4.285 1.00 95.31 84 PHE A N 1
ATOM 672 C CA . PHE A 1 84 ? 9.151 -10.505 -3.548 1.00 95.31 84 PHE A CA 1
ATOM 673 C C . PHE A 1 84 ? 9.034 -11.897 -4.184 1.00 95.31 84 PHE A C 1
ATOM 675 O O . PHE A 1 84 ? 9.073 -12.882 -3.458 1.00 95.31 84 PHE A O 1
ATOM 682 N N . HIS A 1 85 ? 8.998 -12.007 -5.515 1.00 96.31 85 HIS A N 1
ATOM 683 C CA . HIS A 1 85 ? 9.010 -13.301 -6.208 1.00 96.31 85 HIS A CA 1
ATOM 684 C C . HIS A 1 85 ? 10.302 -14.077 -5.932 1.00 96.31 85 HIS A C 1
ATOM 686 O O . HIS A 1 85 ? 10.261 -15.287 -5.760 1.00 96.31 85 HIS A O 1
ATOM 692 N N . GLN A 1 86 ? 11.444 -13.393 -5.784 1.00 95.38 86 GLN A N 1
ATOM 693 C CA . GLN A 1 86 ? 12.686 -14.066 -5.390 1.00 95.38 86 GLN A CA 1
ATOM 694 C C . GLN A 1 86 ? 12.570 -14.754 -4.023 1.00 95.38 86 GLN A C 1
ATOM 696 O O . GLN A 1 86 ? 13.089 -15.852 -3.854 1.00 95.38 86 GLN A O 1
ATOM 701 N N . MET A 1 87 ? 11.928 -14.123 -3.033 1.00 95.00 87 MET A N 1
ATOM 702 C CA . MET A 1 87 ? 11.857 -14.668 -1.669 1.00 95.00 87 MET A CA 1
ATOM 703 C C . MET A 1 87 ? 10.634 -15.543 -1.386 1.00 95.00 87 MET A C 1
ATOM 705 O O . MET A 1 87 ? 10.695 -16.368 -0.477 1.00 95.00 87 MET A O 1
ATOM 709 N N . ALA A 1 88 ? 9.531 -15.367 -2.106 1.00 94.38 88 ALA A N 1
ATOM 710 C CA . ALA A 1 88 ? 8.307 -16.129 -1.907 1.00 94.38 88 ALA A CA 1
ATOM 711 C C . ALA A 1 88 ? 8.396 -17.481 -2.629 1.00 94.38 88 ALA A C 1
ATOM 713 O O . ALA A 1 88 ? 8.216 -17.565 -3.835 1.00 94.38 88 ALA A O 1
ATOM 714 N N . GLU A 1 89 ? 8.622 -18.559 -1.881 1.00 93.75 89 GLU A N 1
ATOM 715 C CA . GLU A 1 89 ? 8.841 -19.908 -2.438 1.00 93.75 89 GLU A CA 1
ATOM 716 C C . GLU A 1 89 ? 7.560 -20.544 -3.027 1.00 93.75 89 GLU A C 1
ATOM 718 O O . GLU A 1 89 ? 7.601 -21.638 -3.581 1.00 93.75 89 GLU A O 1
ATOM 723 N N . PHE A 1 90 ? 6.407 -19.886 -2.880 1.00 91.44 90 PHE A N 1
ATOM 724 C CA . PHE A 1 90 ? 5.129 -20.284 -3.486 1.00 91.44 90 PHE A CA 1
ATOM 725 C C . PHE A 1 90 ? 4.831 -19.557 -4.807 1.00 91.44 90 PHE A C 1
ATOM 727 O O . PHE A 1 90 ? 3.763 -19.762 -5.383 1.00 91.44 90 PHE A O 1
ATOM 734 N N . LEU A 1 91 ? 5.735 -18.680 -5.250 1.00 93.62 91 LEU A N 1
ATOM 735 C CA . LEU A 1 91 ? 5.668 -17.983 -6.529 1.00 93.62 91 LEU A CA 1
ATOM 736 C C . LEU A 1 91 ? 6.658 -18.590 -7.522 1.00 93.62 91 LEU A C 1
ATOM 738 O O . LEU A 1 91 ? 7.679 -19.156 -7.132 1.00 93.62 91 LEU A O 1
ATOM 742 N N . ASP A 1 92 ? 6.353 -18.435 -8.808 1.00 92.31 92 ASP A N 1
ATOM 743 C CA . ASP A 1 92 ? 7.282 -18.795 -9.873 1.00 92.31 92 ASP A CA 1
ATOM 744 C C . ASP A 1 92 ? 8.530 -17.904 -9.833 1.00 92.31 92 ASP A C 1
ATOM 746 O O . ASP A 1 92 ? 8.479 -16.737 -9.422 1.00 92.31 92 ASP A O 1
ATOM 750 N N . ASP A 1 93 ? 9.649 -18.451 -10.313 1.00 93.25 93 ASP A N 1
ATOM 751 C CA . ASP A 1 93 ? 10.903 -17.711 -10.440 1.00 93.25 93 ASP A CA 1
ATOM 752 C C . ASP A 1 93 ? 10.678 -16.446 -11.293 1.00 93.25 93 ASP A C 1
ATOM 754 O O . ASP A 1 93 ? 10.170 -16.532 -12.427 1.00 93.25 93 ASP A O 1
ATOM 758 N N . PRO A 1 94 ? 11.033 -15.250 -10.780 1.00 95.38 94 PRO A N 1
ATOM 759 C CA . PRO A 1 94 ? 10.888 -14.031 -11.557 1.00 95.38 94 PRO A CA 1
ATOM 760 C C . PRO A 1 94 ? 11.739 -14.049 -12.831 1.00 95.38 94 PRO A C 1
ATOM 762 O O . PRO A 1 94 ? 11.310 -13.460 -13.824 1.00 95.38 94 PRO A O 1
ATOM 765 N N . GLY A 1 95 ? 12.862 -14.774 -12.846 1.00 96.50 95 GLY A N 1
ATOM 766 C CA . GLY A 1 95 ? 13.850 -14.725 -13.920 1.00 96.50 95 GLY A CA 1
ATOM 767 C C . GLY A 1 95 ? 14.689 -13.447 -13.859 1.00 96.50 95 GLY A C 1
ATOM 768 O O . GLY A 1 95 ? 14.960 -12.895 -12.787 1.00 96.50 95 GLY A O 1
ATOM 769 N N . THR A 1 96 ? 15.119 -12.967 -15.018 1.00 97.44 96 THR A N 1
ATOM 770 C CA . THR A 1 96 ? 15.786 -11.670 -15.166 1.00 97.44 96 THR A CA 1
ATOM 771 C C . THR A 1 96 ? 14.806 -10.511 -14.972 1.00 97.44 96 THR A C 1
ATOM 773 O O . THR A 1 96 ? 13.586 -10.668 -15.022 1.00 97.44 96 THR A O 1
ATOM 776 N N . PHE A 1 97 ? 15.337 -9.309 -14.735 1.00 97.31 97 PHE A N 1
ATOM 777 C CA . PHE A 1 97 ? 14.495 -8.123 -14.573 1.00 97.31 97 PHE A CA 1
ATOM 778 C C . PHE A 1 97 ? 13.726 -7.775 -15.861 1.00 97.31 97 PHE A C 1
ATOM 780 O O . PHE A 1 97 ? 12.572 -7.369 -15.770 1.00 97.31 97 PHE A O 1
ATOM 787 N N . ASP A 1 98 ? 14.327 -7.999 -17.036 1.00 97.19 98 ASP A N 1
ATOM 788 C CA . ASP A 1 98 ? 13.680 -7.816 -18.344 1.00 97.19 98 ASP A CA 1
ATOM 789 C C . ASP A 1 98 ? 12.493 -8.763 -18.532 1.00 97.19 98 ASP A C 1
ATOM 791 O O . ASP A 1 98 ? 11.372 -8.312 -18.768 1.00 97.19 98 ASP A O 1
ATOM 795 N N . GLU A 1 99 ? 12.704 -10.065 -18.317 1.00 97.69 99 GLU A N 1
ATOM 796 C CA . GLU A 1 99 ? 11.628 -11.064 -18.382 1.00 97.69 99 GLU A CA 1
ATOM 797 C C . GLU A 1 99 ? 10.506 -10.735 -17.390 1.00 97.69 99 GLU A C 1
ATOM 799 O O . GLU A 1 99 ? 9.323 -10.927 -17.674 1.00 97.69 99 GLU A O 1
ATOM 804 N N . PHE A 1 100 ? 10.854 -10.210 -16.213 1.00 98.12 100 PHE A N 1
ATOM 805 C CA . PHE A 1 100 ? 9.859 -9.827 -15.223 1.00 98.12 100 PHE A CA 1
ATOM 806 C C . PHE A 1 100 ? 9.066 -8.572 -15.614 1.00 98.12 100 PHE A C 1
ATOM 808 O O . PHE A 1 100 ? 7.886 -8.480 -15.267 1.00 98.12 100 PHE A O 1
ATOM 815 N N . ILE A 1 101 ? 9.662 -7.621 -16.345 1.00 98.19 101 ILE A N 1
ATOM 816 C CA . ILE A 1 101 ? 8.927 -6.480 -16.912 1.00 98.19 101 ILE A CA 1
ATOM 817 C C . ILE A 1 101 ? 7.844 -6.973 -17.866 1.00 98.19 101 ILE A C 1
ATOM 819 O O . ILE A 1 101 ? 6.693 -6.550 -17.740 1.00 98.19 101 ILE A O 1
ATOM 823 N N . GLU A 1 102 ? 8.187 -7.895 -18.763 1.00 97.56 102 GLU A N 1
ATOM 824 C CA . GLU A 1 102 ? 7.232 -8.493 -19.698 1.00 97.56 102 GLU A CA 1
ATOM 825 C C . GLU A 1 102 ? 6.120 -9.235 -18.950 1.00 97.56 102 GLU A C 1
ATOM 827 O O . GLU A 1 102 ? 4.942 -8.918 -19.129 1.00 97.56 102 GLU A O 1
ATOM 832 N N . LYS A 1 103 ? 6.474 -10.126 -18.009 1.00 97.56 103 LYS A N 1
ATOM 833 C CA . LYS A 1 103 ? 5.495 -10.839 -17.165 1.00 97.56 103 LYS A CA 1
ATOM 834 C C . LYS A 1 103 ? 4.538 -9.878 -16.458 1.00 97.56 103 LYS A C 1
ATOM 836 O O . LYS A 1 103 ? 3.333 -10.123 -16.418 1.00 97.56 103 LYS A O 1
ATOM 841 N N . PHE A 1 104 ? 5.055 -8.785 -15.897 1.00 97.81 104 PHE A N 1
ATOM 842 C CA . PHE A 1 104 ? 4.248 -7.798 -15.184 1.00 97.81 104 PHE A CA 1
ATOM 843 C C . PHE A 1 104 ? 3.280 -7.053 -16.114 1.00 97.81 104 PHE A C 1
ATOM 845 O O . PHE A 1 104 ? 2.109 -6.892 -15.766 1.00 97.81 104 PHE A O 1
ATOM 852 N N . LEU A 1 105 ? 3.748 -6.608 -17.286 1.00 97.62 105 LEU A N 1
ATOM 853 C CA . LEU A 1 105 ? 2.929 -5.890 -18.271 1.00 97.62 105 LEU A CA 1
ATOM 854 C C . LEU A 1 105 ? 1.859 -6.789 -18.904 1.00 97.62 105 LEU A C 1
ATOM 856 O O . LEU A 1 105 ? 0.730 -6.346 -19.122 1.00 97.62 105 LEU A O 1
ATOM 860 N N . ASP A 1 106 ? 2.173 -8.063 -19.124 1.00 97.06 106 ASP A N 1
ATOM 861 C CA . ASP A 1 106 ? 1.220 -9.049 -19.635 1.00 97.06 106 ASP A CA 1
ATOM 862 C C . ASP A 1 106 ? 0.202 -9.495 -18.577 1.00 97.06 106 ASP A C 1
ATOM 864 O O . ASP A 1 106 ? -0.852 -10.036 -18.912 1.00 97.06 106 ASP A O 1
ATOM 868 N N . GLY A 1 107 ? 0.465 -9.213 -17.297 1.00 96.19 107 GLY A N 1
ATOM 869 C CA . GLY A 1 107 ? -0.359 -9.673 -16.181 1.00 96.19 107 GLY A CA 1
ATOM 870 C C . GLY A 1 107 ? -0.111 -11.135 -15.811 1.00 96.19 107 GLY A C 1
ATOM 871 O O . GLY A 1 107 ? -0.922 -11.724 -15.100 1.00 96.19 107 GLY A O 1
ATOM 872 N N . ASN A 1 108 ? 1.015 -11.706 -16.240 1.00 96.06 108 ASN A N 1
ATOM 873 C CA . ASN A 1 108 ? 1.500 -13.034 -15.857 1.00 96.06 108 ASN A CA 1
ATOM 874 C C . ASN A 1 108 ? 2.196 -12.992 -14.485 1.00 96.06 108 ASN A C 1
ATOM 876 O O . ASN A 1 108 ? 3.300 -13.499 -14.298 1.00 96.06 108 ASN A O 1
ATOM 880 N N . VAL A 1 109 ? 1.548 -12.339 -13.523 1.00 94.19 109 VAL A N 1
ATOM 881 C CA . VAL A 1 109 ? 1.953 -12.233 -12.119 1.00 94.19 109 VAL A CA 1
ATOM 882 C C . VAL A 1 109 ? 0.728 -12.462 -11.241 1.00 94.19 109 VAL A C 1
ATOM 884 O O . VAL A 1 109 ? -0.415 -12.365 -11.700 1.00 94.19 109 VAL A O 1
ATOM 887 N N . MET A 1 110 ? 0.942 -12.757 -9.958 1.00 90.06 110 MET A N 1
ATOM 888 C CA . MET A 1 110 ? -0.162 -12.934 -9.015 1.00 90.06 110 MET A CA 1
ATOM 889 C C . MET A 1 110 ? -1.098 -11.710 -9.032 1.00 90.06 110 MET A C 1
ATOM 891 O O . MET A 1 110 ? -0.643 -10.570 -8.981 1.00 90.06 110 MET A O 1
ATOM 895 N N . PHE A 1 111 ? -2.408 -11.964 -9.110 1.00 93.75 111 PHE A N 1
ATOM 896 C CA . PHE A 1 111 ? -3.489 -10.966 -9.208 1.00 93.75 111 PHE A CA 1
ATOM 897 C C . PHE A 1 111 ? -3.602 -10.181 -10.531 1.00 93.75 111 PHE A C 1
ATOM 899 O O . PHE A 1 111 ? -4.543 -9.397 -10.684 1.00 93.75 111 PHE A O 1
ATOM 906 N N . GLY A 1 112 ? -2.762 -10.467 -11.528 1.00 95.69 112 GLY A N 1
ATOM 907 C CA . GLY A 1 112 ? -2.928 -9.976 -12.897 1.00 95.69 112 GLY A CA 1
ATOM 908 C C . GLY A 1 112 ? -2.403 -8.558 -13.145 1.00 95.69 112 GLY A C 1
ATOM 909 O O . GLY A 1 112 ? -1.561 -8.041 -12.411 1.00 95.69 112 GLY A O 1
ATOM 910 N N . LYS A 1 113 ? -2.897 -7.924 -14.217 1.00 96.62 113 LYS A N 1
ATOM 911 C CA . LYS A 1 113 ? -2.441 -6.598 -14.657 1.00 96.62 113 LYS A CA 1
ATOM 912 C C . LYS A 1 113 ? -2.737 -5.512 -13.632 1.00 96.62 113 LYS A C 1
ATOM 914 O O . LYS A 1 113 ? -3.865 -5.351 -13.160 1.00 96.62 113 LYS A O 1
ATOM 919 N N . TRP A 1 114 ? -1.730 -4.684 -13.374 1.00 96.50 114 TRP A N 1
ATOM 920 C CA . TRP A 1 114 ? -1.853 -3.540 -12.476 1.00 96.50 114 TRP A CA 1
ATOM 921 C C . TRP A 1 114 ? -2.907 -2.520 -12.946 1.00 96.50 114 TRP A C 1
ATOM 923 O O . TRP A 1 114 ? -3.681 -2.011 -12.134 1.00 96.50 114 TRP A O 1
ATOM 933 N N . THR A 1 115 ? -2.977 -2.240 -14.249 1.00 95.81 115 THR A N 1
ATOM 934 C CA . THR A 1 115 ? -3.943 -1.294 -14.833 1.00 95.81 115 THR A CA 1
ATOM 935 C C . THR A 1 115 ? -5.379 -1.779 -14.662 1.00 95.81 115 THR A C 1
ATOM 937 O O . THR A 1 115 ? -6.217 -1.019 -14.180 1.00 95.81 115 THR A O 1
ATOM 940 N N . ASP A 1 116 ? -5.656 -3.050 -14.961 1.00 96.25 116 ASP A N 1
ATOM 941 C CA . ASP A 1 116 ? -6.966 -3.674 -14.741 1.00 96.25 116 ASP A CA 1
ATOM 942 C C . ASP A 1 116 ? -7.376 -3.616 -13.268 1.00 96.25 116 ASP A C 1
ATOM 944 O O . ASP A 1 116 ? -8.536 -3.342 -12.947 1.00 96.25 116 ASP A O 1
ATOM 948 N N . HIS A 1 117 ? -6.420 -3.837 -12.363 1.00 96.81 117 HIS A N 1
ATOM 949 C CA . HIS A 1 117 ? -6.655 -3.750 -10.929 1.00 96.81 117 HIS A CA 1
ATOM 950 C C . HIS A 1 117 ? -7.065 -2.328 -10.513 1.00 96.81 117 HIS A C 1
ATOM 952 O O . HIS A 1 117 ? -8.095 -2.148 -9.860 1.00 96.81 117 HIS A O 1
ATOM 958 N N . VAL A 1 118 ? -6.309 -1.304 -10.927 1.00 94.25 118 VAL A N 1
ATOM 959 C CA . VAL A 1 118 ? -6.613 0.103 -10.607 1.00 94.25 118 VAL A CA 1
ATOM 960 C C . VAL A 1 118 ? -7.950 0.544 -11.193 1.00 94.25 118 VAL A C 1
ATOM 962 O O . VAL A 1 118 ? -8.728 1.192 -10.494 1.00 94.25 118 VAL A O 1
ATOM 965 N N . LYS A 1 119 ? -8.240 0.182 -12.447 1.00 94.88 119 LYS A N 1
ATOM 966 C CA . LYS A 1 119 ? -9.520 0.497 -13.096 1.00 94.88 119 LYS A CA 1
ATOM 967 C C . LYS A 1 119 ? -10.690 -0.140 -12.356 1.00 94.88 119 LYS A C 1
ATOM 969 O O . LYS A 1 119 ? -11.650 0.546 -12.022 1.00 94.88 119 LYS A O 1
ATOM 974 N N . GLY A 1 120 ? -10.588 -1.433 -12.043 1.00 95.44 120 GLY A N 1
ATOM 975 C CA . GLY A 1 120 ? -11.662 -2.172 -11.381 1.00 95.44 120 GLY A CA 1
ATOM 976 C C . GLY A 1 120 ? -12.037 -1.578 -10.024 1.00 95.44 120 GLY A C 1
ATOM 977 O O . GLY A 1 120 ? -13.216 -1.413 -9.723 1.00 95.44 120 GLY A O 1
ATOM 978 N N . TRP A 1 121 ? -11.046 -1.200 -9.215 1.00 95.69 121 TRP A N 1
ATOM 979 C CA . TRP A 1 121 ? -11.295 -0.617 -7.895 1.00 95.69 121 TRP A CA 1
ATOM 980 C C . TRP A 1 121 ? -11.810 0.827 -7.929 1.00 95.69 121 TRP A C 1
ATOM 982 O O . TRP A 1 121 ? -12.312 1.305 -6.918 1.00 95.69 121 TRP A O 1
ATOM 992 N N . ARG A 1 122 ? -11.774 1.504 -9.082 1.00 92.69 122 ARG A N 1
ATOM 993 C CA . ARG A 1 122 ? -12.421 2.810 -9.308 1.00 92.69 122 ARG A CA 1
ATOM 994 C C . ARG A 1 122 ? -13.894 2.692 -9.718 1.00 92.69 122 ARG A C 1
ATOM 996 O O . ARG A 1 122 ? -14.462 3.648 -10.240 1.00 92.69 122 ARG A O 1
ATOM 1003 N N . SER A 1 123 ? -14.520 1.541 -9.469 1.00 89.38 123 SER A N 1
ATOM 1004 C CA . SER A 1 123 ? -15.945 1.328 -9.721 1.00 89.38 123 SER A CA 1
ATOM 1005 C C . SER A 1 123 ? -16.819 2.372 -9.017 1.00 89.38 123 SER A C 1
ATOM 1007 O O . SER A 1 123 ? -16.709 2.586 -7.806 1.00 89.38 123 SER A O 1
ATOM 1009 N N . ALA A 1 124 ? -17.747 2.970 -9.770 1.00 87.62 124 ALA A N 1
ATOM 1010 C CA . ALA A 1 124 ? -18.727 3.920 -9.247 1.00 87.62 124 ALA A CA 1
ATOM 1011 C C . ALA A 1 124 ? -19.654 3.299 -8.182 1.00 87.62 124 ALA A C 1
ATOM 1013 O O . ALA A 1 124 ? -20.198 4.024 -7.353 1.00 87.62 124 ALA A O 1
ATOM 1014 N N . GLU A 1 125 ? -19.786 1.965 -8.152 1.00 91.25 125 GLU A N 1
ATOM 1015 C CA . GLU A 1 125 ? -20.569 1.226 -7.147 1.00 91.25 125 GLU A CA 1
ATOM 1016 C C . GLU A 1 125 ? -20.094 1.464 -5.709 1.00 91.25 125 GLU A C 1
ATOM 1018 O O . GLU A 1 125 ? -20.849 1.273 -4.754 1.00 91.25 125 GLU A O 1
ATOM 1023 N N . LEU A 1 126 ? -18.822 1.826 -5.524 1.00 93.62 126 LEU A N 1
ATOM 1024 C CA . LEU A 1 126 ? -18.266 2.034 -4.194 1.00 93.62 126 LEU A CA 1
ATOM 1025 C C . LEU A 1 126 ? -18.656 3.388 -3.606 1.00 93.62 126 LEU A C 1
ATOM 1027 O O . LEU A 1 126 ? -18.749 3.472 -2.385 1.00 93.62 126 LEU A O 1
ATOM 1031 N N . GLY A 1 127 ? -18.926 4.406 -4.429 1.00 92.88 127 GLY A N 1
ATOM 1032 C CA . GLY A 1 127 ? -19.312 5.739 -3.964 1.00 92.88 127 GLY A CA 1
ATOM 1033 C C . GLY A 1 127 ? -18.392 6.271 -2.858 1.00 92.88 127 GLY A C 1
ATOM 1034 O O . GLY A 1 127 ? -17.175 6.317 -3.013 1.00 92.88 127 GLY A O 1
ATOM 1035 N N . ASP A 1 128 ? -18.979 6.624 -1.716 1.00 94.25 128 ASP A N 1
ATOM 1036 C CA . ASP A 1 128 ? -18.291 7.104 -0.511 1.00 94.25 128 ASP A CA 1
ATOM 1037 C C . ASP A 1 128 ? -17.705 5.982 0.368 1.00 94.25 128 ASP A C 1
ATOM 1039 O O . ASP A 1 128 ? -17.078 6.256 1.391 1.00 94.25 128 ASP A O 1
ATOM 1043 N N . ARG A 1 129 ? -17.877 4.707 -0.010 1.00 96.75 129 ARG A N 1
ATOM 1044 C CA . ARG A 1 129 ? -17.310 3.553 0.705 1.00 96.75 129 ARG A CA 1
ATOM 1045 C C . ARG A 1 129 ? -15.850 3.294 0.366 1.00 96.75 129 ARG A C 1
ATOM 1047 O O . ARG A 1 129 ? -15.286 2.369 0.945 1.00 96.75 129 ARG A O 1
ATOM 1054 N N . ILE A 1 130 ? -15.235 4.041 -0.549 1.00 96.81 130 ILE A N 1
ATOM 1055 C CA . ILE A 1 130 ? -13.822 3.880 -0.902 1.00 96.81 130 ILE A CA 1
ATOM 1056 C C . ILE A 1 130 ? -13.028 5.165 -0.675 1.00 96.81 130 ILE A C 1
ATOM 1058 O O . ILE A 1 130 ? -13.404 6.241 -1.128 1.00 96.81 130 ILE A O 1
ATOM 1062 N N . LEU A 1 131 ? -11.890 5.025 0.001 1.00 94.56 131 LEU A N 1
ATOM 1063 C CA . LEU A 1 131 ? -10.855 6.042 0.109 1.00 94.56 131 LEU A CA 1
ATOM 1064 C C . LEU A 1 131 ? -9.636 5.594 -0.694 1.00 94.56 131 LEU A C 1
ATOM 1066 O O . LEU A 1 131 ? -9.099 4.512 -0.453 1.00 94.56 131 LEU A O 1
ATOM 1070 N N . PHE A 1 132 ? -9.175 6.440 -1.611 1.00 90.62 132 PHE A N 1
ATOM 1071 C CA . PHE A 1 132 ? -7.900 6.249 -2.295 1.00 90.62 132 PHE A CA 1
ATOM 1072 C C . PHE A 1 132 ? -6.796 6.961 -1.526 1.00 90.62 132 PHE A C 1
ATOM 1074 O O . PHE A 1 132 ? -6.922 8.141 -1.213 1.00 90.62 132 PHE A O 1
ATOM 1081 N N . ILE A 1 133 ? -5.718 6.236 -1.255 1.00 88.00 133 ILE A N 1
ATOM 1082 C CA . ILE A 1 133 ? -4.490 6.780 -0.685 1.00 88.00 133 ILE A CA 1
ATOM 1083 C C . ILE A 1 133 ? -3.297 6.214 -1.442 1.00 88.00 133 ILE A C 1
ATOM 1085 O O . ILE A 1 133 ? -3.334 5.083 -1.930 1.00 88.00 133 ILE A O 1
ATOM 1089 N N . THR A 1 134 ? -2.225 6.979 -1.550 1.00 85.12 134 THR A N 1
ATOM 1090 C CA . THR A 1 134 ? -0.986 6.531 -2.173 1.00 85.12 134 THR A CA 1
ATOM 1091 C C . THR A 1 134 ? 0.057 6.139 -1.133 1.00 85.12 134 THR A C 1
ATOM 1093 O O . THR A 1 134 ? 0.103 6.647 -0.012 1.00 85.12 134 THR A O 1
ATOM 1096 N N . TYR A 1 135 ? 0.926 5.204 -1.501 1.00 81.69 135 TYR A N 1
ATOM 1097 C CA . TYR A 1 135 ? 2.102 4.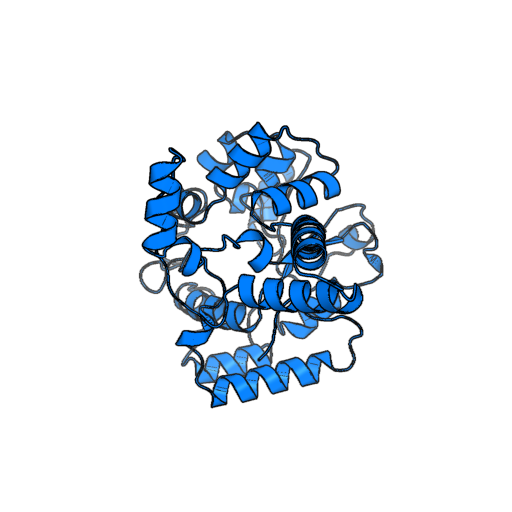869 -0.707 1.00 81.69 135 TYR A CA 1
ATOM 1098 C C . TYR A 1 135 ? 3.022 6.084 -0.542 1.00 81.69 135 TYR A C 1
ATOM 1100 O O . TYR A 1 135 ? 3.615 6.270 0.519 1.00 81.69 135 TYR A O 1
ATOM 1108 N N . GLU A 1 136 ? 3.114 6.907 -1.582 1.00 79.12 136 GLU A N 1
ATOM 1109 C CA . GLU A 1 136 ? 3.894 8.133 -1.633 1.00 79.12 136 GLU A CA 1
ATOM 1110 C C . GLU A 1 136 ? 3.424 9.143 -0.572 1.00 79.12 136 GLU A C 1
ATOM 1112 O O . GLU A 1 136 ? 4.254 9.586 0.217 1.00 79.12 136 GLU A O 1
ATOM 1117 N N . GLU A 1 137 ? 2.115 9.397 -0.450 1.00 72.44 137 GLU A N 1
ATOM 1118 C CA . GLU A 1 137 ? 1.539 10.265 0.597 1.00 72.44 137 GLU A CA 1
ATOM 1119 C C . GLU A 1 137 ? 1.837 9.759 2.019 1.00 72.44 137 GLU A C 1
ATOM 1121 O O . GLU A 1 137 ? 2.034 10.554 2.933 1.00 72.44 137 GLU A O 1
ATOM 1126 N N . MET A 1 138 ? 1.909 8.437 2.222 1.00 73.62 138 MET A N 1
ATOM 1127 C CA . MET A 1 138 ? 2.244 7.854 3.530 1.00 73.62 138 MET A CA 1
ATOM 1128 C C . MET A 1 138 ? 3.745 7.889 3.857 1.00 73.62 138 MET A C 1
ATOM 1130 O O . MET A 1 138 ? 4.112 7.778 5.026 1.00 73.62 138 MET A O 1
ATOM 1134 N N . CYS A 1 139 ? 4.618 7.978 2.848 1.00 58.38 139 CYS A N 1
ATOM 1135 C CA . CYS A 1 139 ? 6.076 7.863 3.006 1.00 58.38 139 CYS A CA 1
ATOM 1136 C C . CYS A 1 139 ? 6.823 9.189 2.834 1.00 58.38 139 CYS A C 1
ATOM 1138 O O . CYS A 1 139 ? 8.055 9.212 2.880 1.00 58.38 139 CYS A O 1
ATOM 1140 N N . GLN A 1 140 ? 6.105 10.283 2.612 1.00 49.66 140 GLN A N 1
ATOM 1141 C CA . GLN A 1 140 ? 6.694 11.571 2.300 1.00 49.66 140 GLN A CA 1
ATOM 1142 C C . GLN A 1 140 ? 7.151 12.294 3.577 1.00 49.66 140 GLN A C 1
ATOM 1144 O O . GLN A 1 140 ? 6.359 12.844 4.330 1.00 49.66 140 GLN A O 1
ATOM 1149 N N . HIS A 1 141 ? 8.468 12.299 3.796 1.00 42.59 141 HIS A N 1
ATOM 1150 C CA . HIS A 1 141 ? 9.196 13.294 4.590 1.00 42.59 141 HIS A CA 1
ATOM 1151 C C . HIS A 1 141 ? 10.206 13.968 3.644 1.00 42.59 141 HIS A C 1
ATOM 1153 O O . HIS A 1 141 ? 10.897 13.281 2.892 1.00 42.59 141 HIS A O 1
ATOM 1159 N N . ASP A 1 142 ? 10.275 15.299 3.629 1.00 40.66 142 ASP A N 1
ATOM 1160 C CA . ASP A 1 142 ? 10.763 16.067 2.473 1.00 40.66 142 ASP A CA 1
ATOM 1161 C C . ASP A 1 142 ? 12.285 16.287 2.363 1.00 40.66 142 ASP A C 1
ATOM 1163 O O . ASP A 1 142 ? 12.708 16.758 1.318 1.00 40.66 142 ASP A O 1
ATOM 1167 N N . ASN A 1 143 ? 13.119 15.920 3.350 1.00 40.41 143 ASN A N 1
ATOM 1168 C CA . ASN A 1 143 ? 14.598 15.771 3.270 1.00 40.41 143 ASN A CA 1
ATOM 1169 C C . ASN A 1 143 ? 15.371 16.693 2.277 1.00 40.41 143 ASN A C 1
ATOM 1171 O O . ASN A 1 143 ? 16.335 16.278 1.624 1.00 40.41 143 ASN A O 1
ATOM 1175 N N . ASP A 1 144 ? 14.979 17.964 2.181 1.00 42.22 144 ASP A N 1
ATOM 1176 C CA . ASP A 1 144 ? 15.387 18.866 1.103 1.00 42.22 144 ASP A CA 1
ATOM 1177 C C . ASP A 1 144 ? 16.842 19.387 1.238 1.00 42.22 144 ASP A C 1
ATOM 1179 O O . ASP A 1 144 ? 17.250 19.810 2.329 1.00 42.22 144 ASP A O 1
ATOM 1183 N N . PRO A 1 145 ? 17.642 19.459 0.148 1.00 42.66 145 PRO A N 1
ATOM 1184 C CA . PRO A 1 145 ? 19.022 19.951 0.175 1.00 42.66 145 PRO A CA 1
ATOM 1185 C C . PRO A 1 145 ? 19.219 21.338 0.802 1.00 42.66 145 PRO A C 1
ATOM 1187 O O . PRO A 1 145 ? 20.196 21.523 1.530 1.00 42.66 145 PRO A O 1
ATOM 1190 N N . LYS A 1 146 ? 18.306 22.303 0.615 1.00 49.06 146 LYS A N 1
ATOM 1191 C CA . LYS A 1 146 ? 18.428 23.632 1.244 1.00 49.06 146 LYS A CA 1
ATOM 1192 C C . LYS A 1 146 ? 18.087 23.604 2.733 1.00 49.06 146 LYS A C 1
ATOM 1194 O O . LYS A 1 146 ? 18.608 24.432 3.473 1.00 49.06 146 LYS A O 1
ATOM 1199 N N . HIS A 1 147 ? 17.311 22.625 3.202 1.00 44.81 147 HIS A N 1
ATOM 1200 C CA . HIS A 1 147 ? 17.096 22.363 4.631 1.00 44.81 147 HIS A CA 1
ATOM 1201 C C . HIS A 1 147 ? 18.323 21.674 5.260 1.00 44.81 147 HIS A C 1
ATOM 1203 O O . HIS A 1 147 ? 18.543 21.759 6.468 1.00 44.81 147 HIS A O 1
ATOM 1209 N N . THR A 1 148 ? 19.188 21.066 4.436 1.00 45.75 148 THR A N 1
ATOM 1210 C CA . THR A 1 148 ? 20.467 20.471 4.863 1.00 45.75 148 THR A CA 1
ATOM 1211 C C . THR A 1 148 ? 21.707 21.345 4.608 1.00 45.75 148 THR A C 1
ATOM 1213 O O . THR A 1 148 ? 22.804 20.982 5.055 1.00 45.75 148 THR A O 1
ATOM 1216 N N . ALA A 1 149 ? 21.551 22.494 3.936 1.00 62.94 149 ALA A N 1
ATOM 1217 C CA . ALA A 1 149 ? 22.631 23.415 3.586 1.00 62.94 149 ALA A CA 1
ATOM 1218 C C . ALA A 1 149 ? 23.284 24.039 4.829 1.00 62.94 149 ALA A C 1
ATOM 1220 O O . ALA A 1 149 ? 22.618 24.319 5.828 1.00 62.94 149 ALA A O 1
ATOM 1221 N N . ARG A 1 150 ? 24.599 24.302 4.760 1.00 62.00 150 ARG A N 1
ATOM 1222 C CA . ARG A 1 150 ? 25.376 24.855 5.886 1.00 62.00 150 ARG A CA 1
ATOM 1223 C C . ARG A 1 150 ? 24.770 26.155 6.424 1.00 62.00 150 ARG A C 1
ATOM 1225 O O . ARG A 1 150 ? 24.598 26.276 7.631 1.00 62.00 150 ARG A O 1
ATOM 1232 N N . ALA A 1 151 ? 24.383 27.070 5.535 1.00 70.94 151 ALA A N 1
ATOM 1233 C CA . ALA A 1 151 ? 23.776 28.348 5.910 1.00 70.94 151 ALA A CA 1
ATOM 1234 C C . ALA A 1 151 ? 22.457 28.167 6.689 1.00 70.94 151 ALA A C 1
ATOM 1236 O O . ALA A 1 151 ? 22.238 28.819 7.708 1.00 70.94 151 ALA A O 1
ATOM 1237 N N . THR A 1 152 ? 21.610 27.228 6.264 1.00 56.69 152 THR A N 1
ATOM 1238 C CA . THR A 1 152 ? 20.336 26.916 6.926 1.00 56.69 152 THR A CA 1
ATOM 1239 C C . THR A 1 152 ? 20.553 26.245 8.280 1.00 56.69 152 THR A C 1
ATOM 1241 O O . THR A 1 152 ? 19.939 26.640 9.271 1.00 56.69 152 THR A O 1
ATOM 1244 N N . LYS A 1 153 ? 21.492 25.292 8.367 1.00 59.94 153 LYS A N 1
ATOM 1245 C CA . LYS A 1 153 ? 21.892 24.656 9.636 1.00 59.94 153 LYS A CA 1
ATOM 1246 C C . LYS A 1 153 ? 22.456 25.673 10.636 1.00 59.94 153 LYS A C 1
ATOM 1248 O O . LYS A 1 153 ? 22.131 25.619 11.821 1.00 59.94 153 LYS A O 1
ATOM 1253 N N . GLU A 1 154 ? 23.264 26.626 10.173 1.00 72.81 154 GLU A N 1
ATOM 1254 C CA . GLU A 1 154 ? 23.819 27.703 11.004 1.00 72.81 154 GLU A CA 1
ATOM 1255 C C . GLU A 1 154 ? 22.739 28.669 11.505 1.00 72.81 154 GLU A C 1
ATOM 1257 O O . GLU A 1 154 ? 22.741 29.033 12.685 1.00 72.81 154 GLU A O 1
ATOM 1262 N N . TRP A 1 155 ? 21.791 29.041 10.642 1.00 74.50 155 TRP A N 1
ATOM 1263 C CA . TRP A 1 155 ? 20.658 29.891 11.007 1.00 74.50 155 TRP A CA 1
ATOM 1264 C C . TRP A 1 155 ? 19.755 29.229 12.058 1.00 74.50 155 TRP A C 1
ATOM 1266 O O . TRP A 1 155 ? 19.449 29.846 13.081 1.00 74.50 155 TRP A O 1
ATOM 1276 N N . LEU A 1 156 ? 19.398 27.954 11.863 1.00 58.78 156 LEU A N 1
ATOM 1277 C CA . LEU A 1 156 ? 18.565 27.185 12.798 1.00 58.78 156 LEU A CA 1
ATOM 1278 C C . LEU A 1 156 ? 19.231 27.039 14.173 1.00 58.78 156 LEU A C 1
ATOM 1280 O O . LEU A 1 156 ? 18.576 27.226 15.201 1.00 58.78 156 LEU A O 1
ATOM 1284 N N . ARG A 1 157 ? 20.551 26.803 14.199 1.00 68.56 157 ARG A N 1
ATOM 1285 C CA . ARG A 1 157 ? 21.346 26.763 15.435 1.00 68.56 157 ARG A CA 1
ATOM 1286 C C . ARG A 1 157 ? 21.329 28.106 16.166 1.00 68.56 157 ARG A C 1
ATOM 1288 O O . ARG A 1 157 ? 21.168 28.132 17.382 1.00 68.56 157 ARG A O 1
ATOM 1295 N N . LYS A 1 158 ? 21.458 29.220 15.437 1.00 80.00 158 LYS A N 1
ATOM 1296 C CA . LYS A 1 158 ? 21.422 30.581 16.005 1.00 80.00 158 LYS A CA 1
ATOM 1297 C C . LYS A 1 158 ? 20.059 30.932 16.612 1.00 80.00 158 LYS A C 1
ATOM 1299 O O . LYS A 1 158 ? 19.988 31.763 17.510 1.00 80.00 158 LYS A O 1
ATOM 1304 N N . LYS A 1 159 ? 18.982 30.317 16.124 1.00 72.12 159 LYS A N 1
ATOM 1305 C CA . LYS A 1 159 ? 17.615 30.509 16.625 1.00 72.12 159 LYS A CA 1
ATOM 1306 C C . LYS A 1 159 ? 17.190 29.479 17.680 1.00 72.12 159 LYS A C 1
ATOM 1308 O O . LYS A 1 159 ? 16.050 29.523 18.123 1.00 72.12 159 LYS A O 1
ATOM 1313 N N . HIS A 1 160 ? 18.103 28.605 18.115 1.00 66.81 160 HIS A N 1
ATOM 1314 C CA . HIS A 1 160 ? 17.890 27.600 19.165 1.00 66.81 160 HIS A CA 1
ATOM 1315 C C . HIS A 1 160 ? 16.778 26.573 18.881 1.00 66.81 160 HIS A C 1
ATOM 1317 O O . HIS A 1 160 ? 16.189 26.018 19.807 1.00 66.81 160 HIS A O 1
ATOM 1323 N N . PHE A 1 161 ? 16.513 26.261 17.611 1.00 45.28 161 PHE A N 1
ATOM 1324 C CA . PHE A 1 161 ? 15.603 25.171 17.259 1.00 45.28 161 PHE A CA 1
ATOM 1325 C C . PHE A 1 161 ? 16.293 23.806 17.415 1.00 45.28 161 PHE A C 1
ATOM 1327 O O . PHE A 1 161 ? 17.443 23.628 17.008 1.00 45.28 161 PHE A O 1
ATOM 1334 N N . LYS A 1 162 ? 15.596 22.818 17.992 1.00 38.34 162 LYS A N 1
ATOM 1335 C CA . LYS A 1 162 ? 16.097 21.442 18.142 1.00 38.34 162 LYS A CA 1
ATOM 1336 C C . LYS A 1 162 ? 15.812 20.645 16.863 1.00 38.34 162 LYS A C 1
ATOM 1338 O O . LYS A 1 162 ? 14.656 20.361 16.569 1.00 38.34 162 LYS A O 1
ATOM 1343 N N . VAL A 1 163 ? 16.861 20.288 16.120 1.00 40.94 163 VAL A N 1
ATOM 1344 C CA . VAL A 1 163 ? 16.778 19.581 14.825 1.00 40.94 163 VAL A CA 1
ATOM 1345 C C . VAL A 1 163 ? 17.194 18.109 14.990 1.00 40.94 163 VAL A C 1
ATOM 1347 O O . VAL A 1 163 ? 18.137 17.825 15.725 1.00 40.94 163 VAL A O 1
ATOM 1350 N N . LEU A 1 164 ? 16.490 17.175 14.335 1.00 37.03 164 LEU A N 1
ATOM 1351 C CA . LEU A 1 164 ? 16.753 15.722 14.356 1.00 37.03 164 LEU A CA 1
ATOM 1352 C C . LEU A 1 164 ? 17.585 15.280 13.127 1.00 37.03 164 LEU A C 1
ATOM 1354 O O . LEU A 1 164 ? 17.451 15.872 12.058 1.00 37.03 164 LEU A O 1
ATOM 1358 N N . GLU A 1 165 ? 18.428 14.248 13.259 1.00 39.25 165 GLU A N 1
ATOM 1359 C CA . GLU A 1 165 ? 19.320 13.756 12.185 1.00 39.25 165 GLU A CA 1
ATOM 1360 C C . GLU A 1 165 ? 18.644 12.750 11.223 1.00 39.25 165 GLU A C 1
ATOM 1362 O O . GLU A 1 165 ? 18.042 11.775 11.672 1.00 39.25 165 GLU A O 1
ATOM 1367 N N . TRP A 1 166 ? 18.813 12.941 9.903 1.00 43.59 166 TRP A N 1
ATOM 1368 C CA . TRP A 1 166 ? 18.325 12.052 8.826 1.00 43.59 166 TRP A CA 1
ATOM 1369 C C . TRP A 1 166 ? 19.317 11.976 7.636 1.00 43.59 166 TRP A C 1
ATOM 1371 O O . TRP A 1 166 ? 19.985 12.978 7.365 1.00 43.59 166 TRP A O 1
ATOM 1381 N N . PRO A 1 167 ? 19.417 10.849 6.890 1.00 36.28 167 PRO A N 1
ATOM 1382 C CA . PRO A 1 167 ? 20.256 10.741 5.687 1.00 36.28 167 PRO A CA 1
ATOM 1383 C C . PRO A 1 167 ? 19.492 11.028 4.370 1.00 36.28 167 PRO A C 1
ATOM 1385 O O . PRO A 1 167 ? 18.304 10.730 4.253 1.00 36.28 167 PRO A O 1
ATOM 1388 N N . SER A 1 168 ? 20.196 11.587 3.374 1.00 39.75 168 SER A N 1
ATOM 1389 C CA . SER A 1 168 ? 19.694 12.157 2.105 1.00 39.75 168 SER A CA 1
ATOM 1390 C C . SER A 1 168 ? 20.149 11.379 0.850 1.00 39.75 168 SER A C 1
ATOM 1392 O O . SER A 1 168 ? 21.122 10.636 0.944 1.00 39.75 168 SER A O 1
ATOM 1394 N N . GLN A 1 169 ? 19.459 11.563 -0.300 1.00 39.62 169 GLN A N 1
ATOM 1395 C CA . GLN A 1 169 ? 19.982 11.721 -1.693 1.00 39.62 169 GLN A CA 1
ATOM 1396 C C . GLN A 1 169 ? 18.975 11.248 -2.785 1.00 39.62 169 GLN A C 1
ATOM 1398 O O . GLN A 1 169 ? 18.833 10.049 -3.003 1.00 39.62 169 GLN A O 1
ATOM 1403 N N . SER A 1 170 ? 18.330 12.178 -3.520 1.00 33.94 170 SER A N 1
ATOM 1404 C CA . SER A 1 170 ? 18.189 12.164 -5.003 1.00 33.94 170 SER A CA 1
ATOM 1405 C C . SER A 1 170 ? 17.406 13.404 -5.522 1.00 33.94 170 SER A C 1
ATOM 1407 O O . SER A 1 170 ? 16.290 13.637 -5.058 1.00 33.94 170 SER A O 1
ATOM 1409 N N . PRO A 1 171 ? 17.917 14.201 -6.490 1.00 36.59 171 PRO A N 1
ATOM 1410 C CA . PRO A 1 171 ? 17.349 15.513 -6.863 1.00 36.59 171 PRO A CA 1
ATOM 1411 C C . PRO A 1 171 ? 16.115 15.481 -7.782 1.00 36.59 171 PRO A C 1
ATOM 1413 O O . PRO A 1 171 ? 15.418 16.479 -7.901 1.00 36.59 171 PRO A O 1
ATOM 1416 N N . GLY A 1 172 ? 15.828 14.360 -8.449 1.00 36.00 172 GLY A N 1
ATOM 1417 C CA . GLY A 1 172 ? 14.766 14.274 -9.469 1.00 36.00 172 GLY A CA 1
ATOM 1418 C C . GLY A 1 172 ? 13.431 13.700 -8.980 1.00 36.00 172 GLY A C 1
ATOM 1419 O O . GLY A 1 172 ? 12.607 13.308 -9.800 1.00 36.00 172 GLY A O 1
ATOM 1420 N N . LEU A 1 173 ? 13.259 13.522 -7.669 1.00 39.94 173 LEU A N 1
ATOM 1421 C CA . LEU A 1 173 ? 12.011 13.072 -7.026 1.00 39.94 173 LEU A CA 1
ATOM 1422 C C . LEU A 1 173 ? 11.675 13.901 -5.798 1.00 39.94 173 LEU A C 1
ATOM 1424 O O . LEU A 1 173 ? 10.843 13.481 -5.001 1.00 39.94 173 LEU A O 1
ATOM 1428 N N . ASN A 1 174 ? 12.338 15.042 -5.619 1.00 42.72 174 ASN A N 1
ATOM 1429 C CA . ASN A 1 174 ? 12.053 15.876 -4.477 1.00 42.72 174 ASN A CA 1
ATOM 1430 C C . ASN A 1 174 ? 10.597 16.353 -4.618 1.00 42.72 174 ASN A C 1
ATOM 1432 O O . ASN A 1 174 ? 10.301 17.071 -5.578 1.00 42.72 174 ASN A O 1
ATOM 1436 N N . PRO A 1 175 ? 9.676 15.952 -3.718 1.00 43.34 175 PRO A N 1
ATOM 1437 C CA . PRO A 1 175 ? 8.297 16.421 -3.753 1.00 43.34 175 PRO A CA 1
ATOM 1438 C C . PRO A 1 175 ? 8.252 17.943 -3.748 1.00 43.34 175 PRO A C 1
ATOM 1440 O O . PRO A 1 175 ? 7.349 18.524 -4.340 1.00 43.34 175 PRO A O 1
ATOM 1443 N N . ILE A 1 176 ? 9.290 18.589 -3.202 1.00 44.00 176 ILE A N 1
ATOM 1444 C CA . ILE A 1 176 ? 9.441 20.027 -3.272 1.00 44.00 176 ILE A CA 1
ATOM 1445 C C . ILE A 1 176 ? 9.448 20.575 -4.700 1.00 44.00 176 ILE A C 1
ATOM 1447 O O . ILE A 1 176 ? 9.008 21.691 -4.876 1.00 44.00 176 ILE A O 1
ATOM 1451 N N . GLU A 1 177 ? 9.962 19.871 -5.713 1.00 45.31 177 GLU A N 1
ATOM 1452 C CA . GLU A 1 177 ? 10.033 20.409 -7.079 1.00 45.31 177 GLU A CA 1
ATOM 1453 C C . GLU A 1 177 ? 8.640 20.439 -7.708 1.00 45.31 177 GLU A C 1
ATOM 1455 O O . GLU A 1 177 ? 8.275 21.405 -8.377 1.00 45.31 177 GLU A O 1
ATOM 1460 N N . ASN A 1 178 ? 7.815 19.434 -7.400 1.00 50.25 178 ASN A N 1
ATOM 1461 C CA . ASN A 1 178 ? 6.396 19.446 -7.741 1.00 50.25 178 ASN A CA 1
ATOM 1462 C C . ASN A 1 178 ? 5.651 20.508 -6.919 1.00 50.25 178 ASN A C 1
ATOM 1464 O O . ASN A 1 178 ? 4.880 21.265 -7.493 1.00 50.25 178 ASN A O 1
ATOM 1468 N N . LEU A 1 179 ? 5.942 20.648 -5.620 1.00 54.97 179 LEU A N 1
ATOM 1469 C CA . LEU A 1 179 ? 5.363 21.702 -4.779 1.00 54.97 179 LEU A CA 1
ATOM 1470 C C . LEU A 1 179 ? 5.793 23.106 -5.218 1.00 54.97 179 LEU A C 1
ATOM 1472 O O . LEU A 1 179 ? 4.971 24.009 -5.223 1.00 54.97 179 LEU A O 1
ATOM 1476 N N . TRP A 1 180 ? 7.041 23.306 -5.647 1.00 60.22 180 TRP A N 1
ATOM 1477 C CA . TRP A 1 180 ? 7.523 24.560 -6.224 1.00 60.22 180 TRP A CA 1
ATOM 1478 C C . TRP A 1 180 ? 6.853 24.818 -7.554 1.00 60.22 180 TRP A C 1
ATOM 1480 O O . TRP A 1 180 ? 6.566 25.970 -7.846 1.00 60.22 180 TRP A O 1
ATOM 1490 N N . ARG A 1 181 ? 6.615 23.790 -8.372 1.00 62.81 181 ARG A N 1
ATOM 1491 C CA . ARG A 1 181 ? 5.882 23.944 -9.627 1.00 62.81 181 ARG A CA 1
ATOM 1492 C C . ARG A 1 181 ? 4.442 24.378 -9.363 1.00 62.81 181 ARG A C 1
ATOM 1494 O O . ARG A 1 181 ? 4.030 25.382 -9.929 1.00 62.81 181 ARG A O 1
ATOM 1501 N N . GLU A 1 182 ? 3.719 23.682 -8.489 1.00 61.12 182 GLU A N 1
ATOM 1502 C CA . GLU A 1 182 ? 2.348 24.043 -8.099 1.00 61.12 182 GLU A CA 1
ATOM 1503 C C . GLU A 1 182 ? 2.304 25.438 -7.453 1.00 61.12 182 GLU A C 1
ATOM 1505 O O . GLU A 1 182 ? 1.526 26.290 -7.875 1.00 61.12 182 GLU A O 1
ATOM 1510 N N . LEU A 1 183 ? 3.218 25.740 -6.523 1.00 74.06 183 LEU A N 1
ATOM 1511 C CA . LEU A 1 183 ? 3.338 27.063 -5.910 1.00 74.06 183 LEU A CA 1
ATOM 1512 C C . LEU A 1 183 ? 3.605 28.144 -6.963 1.00 74.06 183 LEU A C 1
ATOM 1514 O O . LEU A 1 183 ? 2.946 29.176 -6.955 1.00 74.06 183 LEU A O 1
ATOM 1518 N N . LYS A 1 184 ? 4.536 27.916 -7.899 1.00 78.75 184 LYS A N 1
ATOM 1519 C CA . LYS A 1 184 ? 4.833 28.857 -8.992 1.00 78.75 184 LYS A CA 1
ATOM 1520 C C . LYS A 1 184 ? 3.603 29.098 -9.865 1.00 78.75 184 LYS A C 1
ATOM 1522 O O . LYS A 1 184 ? 3.374 30.238 -10.252 1.00 78.75 184 LYS A O 1
ATOM 1527 N N . VAL A 1 185 ? 2.814 28.062 -10.154 1.00 77.06 185 VAL A N 1
ATOM 1528 C CA . VAL A 1 185 ? 1.564 28.179 -10.920 1.00 77.06 185 VAL A CA 1
ATOM 1529 C C . VAL A 1 185 ? 0.535 29.022 -10.159 1.00 77.06 185 VAL A C 1
ATOM 1531 O O . VAL A 1 185 ? 0.025 29.992 -10.718 1.00 77.06 185 VAL A O 1
ATOM 1534 N N . CYS A 1 186 ? 0.277 28.721 -8.884 1.00 75.56 186 CYS A N 1
ATOM 1535 C CA . CYS A 1 186 ? -0.687 29.458 -8.060 1.00 75.56 186 CYS A CA 1
ATOM 1536 C C . CYS A 1 186 ? -0.264 30.919 -7.824 1.00 75.56 186 CYS A C 1
ATOM 1538 O O . CYS A 1 186 ? -1.074 31.838 -7.945 1.00 75.56 186 CYS A O 1
ATOM 1540 N N . VAL A 1 187 ? 1.023 31.159 -7.557 1.00 86.00 187 VAL A N 1
ATOM 1541 C CA . VAL A 1 187 ? 1.587 32.508 -7.396 1.00 86.00 187 VAL A CA 1
ATOM 1542 C C . VAL A 1 187 ? 1.490 33.296 -8.708 1.00 86.00 187 VAL A C 1
ATOM 1544 O O . VAL A 1 187 ? 1.105 34.465 -8.688 1.00 86.00 187 VAL A O 1
ATOM 1547 N N . ALA A 1 188 ? 1.771 32.670 -9.858 1.00 84.88 188 ALA A N 1
ATOM 1548 C CA . ALA A 1 188 ? 1.672 33.324 -11.166 1.00 84.88 188 ALA A CA 1
ATOM 1549 C C . ALA A 1 188 ? 0.235 33.754 -11.505 1.00 84.88 188 ALA A C 1
ATOM 1551 O O . ALA A 1 188 ? 0.036 34.830 -12.068 1.00 84.88 188 ALA A O 1
ATOM 1552 N N . GLN A 1 189 ? -0.771 32.962 -11.119 1.00 87.12 189 GLN A N 1
ATOM 1553 C CA . GLN A 1 189 ? -2.186 33.311 -11.303 1.00 87.12 189 GLN A CA 1
ATOM 1554 C C . GLN A 1 189 ? -2.605 34.549 -10.501 1.00 87.12 189 GLN A C 1
ATOM 1556 O O . GLN A 1 189 ? -3.494 35.283 -10.925 1.00 87.12 189 GLN A O 1
ATOM 1561 N N . ARG A 1 190 ? -1.954 34.807 -9.362 1.00 89.38 190 ARG A N 1
ATOM 1562 C CA . ARG A 1 190 ? -2.257 35.945 -8.482 1.00 89.38 190 ARG A CA 1
ATOM 1563 C C . ARG A 1 190 ? -1.504 37.230 -8.838 1.00 89.38 190 ARG A C 1
ATOM 1565 O O . ARG A 1 190 ? -1.742 38.248 -8.197 1.00 89.38 190 ARG A O 1
ATOM 1572 N N . GLN A 1 191 ? -0.639 37.186 -9.856 1.00 89.75 191 GLN A N 1
ATOM 1573 C CA . GLN A 1 191 ? 0.058 38.336 -10.451 1.00 89.75 191 GLN A CA 1
ATOM 1574 C C . GLN A 1 191 ? 0.586 39.370 -9.428 1.00 89.75 191 GLN A C 1
ATOM 1576 O O . GLN A 1 191 ? 0.162 40.532 -9.447 1.00 89.75 191 GLN A O 1
ATOM 1581 N N . PRO A 1 192 ? 1.511 38.981 -8.530 1.00 91.75 192 PRO A N 1
ATOM 1582 C CA . PRO A 1 192 ? 2.084 39.901 -7.549 1.00 91.75 192 PRO A CA 1
ATOM 1583 C C . PRO A 1 192 ? 2.777 41.094 -8.228 1.00 91.75 192 PRO A C 1
ATOM 1585 O O . PRO A 1 192 ? 3.569 40.918 -9.150 1.00 91.75 192 PRO A O 1
ATOM 1588 N N . GLN A 1 193 ? 2.496 42.311 -7.750 1.00 91.56 193 GLN A N 1
ATOM 1589 C CA . GLN A 1 193 ? 2.965 43.569 -8.364 1.00 91.56 193 GLN A CA 1
ATOM 1590 C C . GLN A 1 193 ? 4.249 44.133 -7.733 1.00 91.56 193 GLN A C 1
ATOM 1592 O O . GLN A 1 193 ? 4.862 45.053 -8.268 1.00 91.56 193 GLN A O 1
ATOM 1597 N N . ASN A 1 194 ? 4.652 43.618 -6.571 1.00 91.31 194 ASN A N 1
ATOM 1598 C CA . ASN A 1 194 ? 5.872 44.009 -5.867 1.00 91.31 194 ASN A CA 1
ATOM 1599 C C . ASN A 1 194 ? 6.365 42.858 -4.975 1.00 91.31 194 ASN A C 1
ATOM 1601 O O . ASN A 1 194 ? 5.667 41.858 -4.799 1.00 91.31 194 ASN A O 1
ATOM 1605 N N . ILE A 1 195 ? 7.577 42.994 -4.427 1.00 84.81 195 ILE A N 1
ATOM 1606 C CA . ILE A 1 195 ? 8.223 41.920 -3.661 1.00 84.81 195 ILE A CA 1
ATOM 1607 C C . ILE A 1 195 ? 7.470 41.572 -2.370 1.00 84.81 195 ILE A C 1
ATOM 1609 O O . ILE A 1 195 ? 7.365 40.399 -2.041 1.00 84.81 195 ILE A O 1
ATOM 1613 N N . THR A 1 196 ? 6.866 42.557 -1.700 1.00 87.44 196 THR A N 1
ATOM 1614 C CA . THR A 1 196 ? 6.064 42.337 -0.487 1.00 87.44 196 THR A CA 1
ATOM 1615 C C . THR A 1 196 ? 4.805 41.527 -0.796 1.00 87.44 196 THR A C 1
ATOM 1617 O O . THR A 1 196 ? 4.535 40.531 -0.136 1.00 87.44 196 THR A O 1
ATOM 1620 N N . ALA A 1 197 ? 4.087 41.880 -1.866 1.00 86.38 197 ALA A N 1
ATOM 1621 C CA . ALA A 1 197 ? 2.924 41.125 -2.326 1.00 86.38 197 ALA A CA 1
ATOM 1622 C C . ALA A 1 197 ? 3.305 39.708 -2.790 1.00 86.38 197 ALA A C 1
ATOM 1624 O O . ALA A 1 197 ? 2.566 38.759 -2.547 1.00 86.38 197 ALA A O 1
ATOM 1625 N N . LEU A 1 198 ? 4.462 39.545 -3.442 1.00 85.31 198 LEU A N 1
ATOM 1626 C CA . LEU A 1 198 ? 4.981 38.230 -3.824 1.00 85.31 198 LEU A CA 1
ATOM 1627 C C . LEU A 1 198 ? 5.270 37.359 -2.595 1.00 85.31 198 LEU A C 1
ATOM 1629 O O . LEU A 1 198 ? 4.932 36.179 -2.611 1.00 85.31 198 LEU A O 1
ATOM 1633 N N . GLU A 1 199 ? 5.884 37.920 -1.553 1.00 76.88 199 GLU A N 1
ATOM 1634 C CA . GLU A 1 199 ? 6.184 37.207 -0.308 1.00 76.88 199 GLU A CA 1
ATOM 1635 C C . GLU A 1 199 ? 4.905 36.760 0.408 1.00 76.88 199 GLU A C 1
ATOM 1637 O O . GLU A 1 199 ? 4.775 35.578 0.729 1.00 76.88 199 GLU A O 1
ATOM 1642 N N . GLU A 1 200 ? 3.930 37.657 0.582 1.00 83.94 200 GLU A N 1
ATOM 1643 C CA . GLU A 1 200 ? 2.637 37.334 1.200 1.00 83.94 200 GLU A CA 1
ATOM 1644 C C . GLU A 1 200 ? 1.883 36.257 0.410 1.00 83.94 200 GLU A C 1
ATOM 1646 O O . GLU A 1 200 ? 1.455 35.253 0.980 1.00 83.94 200 GLU A O 1
ATOM 1651 N N . ILE A 1 201 ? 1.794 36.399 -0.916 1.00 87.12 201 ILE A N 1
ATOM 1652 C CA . ILE A 1 201 ? 1.128 35.422 -1.786 1.00 87.12 201 ILE A CA 1
ATOM 1653 C C . ILE A 1 201 ? 1.840 34.067 -1.733 1.00 87.12 201 ILE A C 1
ATOM 1655 O O . ILE A 1 201 ? 1.178 33.037 -1.624 1.00 87.12 201 ILE A O 1
ATOM 1659 N N . CYS A 1 202 ? 3.176 34.042 -1.773 1.00 75.88 202 CYS A N 1
ATOM 1660 C CA . CYS A 1 202 ? 3.934 32.802 -1.616 1.00 75.88 202 CYS A CA 1
ATOM 1661 C C . CYS A 1 202 ? 3.615 32.120 -0.281 1.00 75.88 202 CYS A C 1
ATOM 1663 O O . CYS A 1 202 ? 3.420 30.908 -0.262 1.00 75.88 202 CYS A O 1
ATOM 1665 N N . MET A 1 203 ? 3.544 32.871 0.823 1.00 65.81 203 MET A N 1
ATOM 1666 C CA . MET A 1 203 ? 3.220 32.322 2.143 1.00 65.81 203 MET A CA 1
ATOM 1667 C C . MET A 1 203 ? 1.780 31.800 2.221 1.00 65.81 203 MET A C 1
ATOM 1669 O O . MET A 1 203 ? 1.556 30.719 2.762 1.00 65.81 203 MET A O 1
ATOM 1673 N N . GLU A 1 204 ? 0.816 32.525 1.654 1.00 71.88 204 GLU A N 1
ATOM 1674 C CA . GLU A 1 204 ? -0.588 32.112 1.606 1.00 71.88 204 GLU A CA 1
ATOM 1675 C C . GLU A 1 204 ? -0.804 30.867 0.741 1.00 71.88 204 GLU A C 1
ATOM 1677 O O . GLU A 1 204 ? -1.524 29.960 1.149 1.00 71.88 204 GLU A O 1
ATOM 1682 N N . GLU A 1 205 ? -0.192 30.799 -0.445 1.00 75.94 205 GLU A N 1
ATOM 1683 C CA . GLU A 1 205 ? -0.291 29.624 -1.317 1.00 75.94 205 GLU A CA 1
ATOM 1684 C C . GLU A 1 205 ? 0.467 28.427 -0.733 1.00 75.94 205 GLU A C 1
ATOM 1686 O O . GLU A 1 205 ? -0.030 27.305 -0.781 1.00 75.94 205 GLU A O 1
ATOM 1691 N N . TRP A 1 206 ? 1.624 28.653 -0.102 1.00 63.69 206 TRP A N 1
ATOM 1692 C CA . TRP A 1 206 ? 2.374 27.599 0.583 1.00 63.69 206 TRP A CA 1
ATOM 1693 C C . TRP A 1 206 ? 1.593 27.010 1.761 1.00 63.69 206 TRP A C 1
ATOM 1695 O O . TRP A 1 206 ? 1.584 25.797 1.944 1.00 63.69 206 TRP A O 1
ATOM 1705 N N . ALA A 1 207 ? 0.882 27.840 2.529 1.00 57.19 207 ALA A N 1
ATOM 1706 C CA . ALA A 1 207 ? 0.049 27.388 3.645 1.00 57.19 207 ALA A CA 1
ATOM 1707 C C . ALA A 1 207 ? -1.159 26.535 3.211 1.00 57.19 207 ALA A C 1
ATOM 1709 O O . ALA A 1 207 ? -1.713 25.803 4.031 1.00 57.19 207 ALA A O 1
ATOM 1710 N N . LYS A 1 208 ? -1.568 26.611 1.937 1.00 57.28 208 LYS A N 1
ATOM 1711 C CA . LYS A 1 208 ? -2.644 25.784 1.366 1.00 57.28 208 LYS A CA 1
ATOM 1712 C C . LYS A 1 208 ? -2.162 24.410 0.910 1.00 57.28 208 LYS A C 1
ATOM 1714 O O . LYS A 1 208 ? -2.997 23.535 0.695 1.00 57.28 208 LYS A O 1
ATOM 1719 N N . ILE A 1 209 ? -0.852 24.218 0.744 1.00 49.72 209 ILE A N 1
ATOM 1720 C CA . ILE A 1 209 ? -0.264 22.937 0.356 1.00 49.72 209 ILE A CA 1
ATOM 1721 C C . ILE A 1 209 ? -0.317 22.005 1.575 1.00 49.72 209 ILE A C 1
ATOM 1723 O O . ILE A 1 209 ? 0.378 22.262 2.562 1.00 49.72 209 ILE A O 1
ATOM 1727 N N . PRO A 1 210 ? -1.098 20.910 1.545 1.00 44.28 210 PRO A N 1
ATOM 1728 C CA . PRO A 1 210 ? -1.099 19.955 2.640 1.00 44.28 210 PRO A CA 1
ATOM 1729 C C . PRO A 1 210 ? 0.281 19.301 2.716 1.00 44.28 210 PRO A C 1
ATOM 1731 O O . PRO A 1 210 ? 0.737 18.684 1.754 1.00 44.28 210 PRO A O 1
ATOM 1734 N N . ALA A 1 211 ? 0.953 19.414 3.860 1.00 42.44 211 ALA A N 1
ATOM 1735 C CA . ALA A 1 211 ? 2.093 18.560 4.156 1.00 42.44 211 ALA A CA 1
ATOM 1736 C C . ALA A 1 211 ? 1.556 17.132 4.336 1.00 42.44 211 ALA A C 1
ATOM 1738 O O . ALA A 1 211 ? 1.081 16.772 5.412 1.00 42.44 211 ALA A O 1
ATOM 1739 N N . THR A 1 212 ? 1.537 16.335 3.269 1.00 54.25 212 THR A N 1
ATOM 1740 C CA . THR A 1 212 ? 1.202 14.914 3.370 1.00 54.25 212 THR A CA 1
ATOM 1741 C C . THR A 1 212 ? 2.384 14.187 3.980 1.00 54.25 212 THR A C 1
ATOM 1743 O O . THR A 1 212 ? 3.355 13.867 3.302 1.00 54.25 212 THR A O 1
ATOM 1746 N N . ASP A 1 213 ? 2.297 13.985 5.288 1.00 69.12 213 ASP A N 1
ATOM 1747 C CA . ASP A 1 213 ? 3.101 13.053 6.056 1.00 69.12 213 ASP A CA 1
ATOM 1748 C C . ASP A 1 213 ? 2.214 11.897 6.555 1.00 69.12 213 ASP A C 1
ATOM 1750 O O . ASP A 1 213 ? 0.986 11.893 6.399 1.00 69.12 213 ASP A O 1
ATOM 1754 N N . LEU A 1 214 ? 2.827 10.884 7.170 1.00 76.62 214 LEU A N 1
ATOM 1755 C CA . LEU A 1 214 ? 2.080 9.757 7.726 1.00 76.62 214 LEU A CA 1
ATOM 1756 C C . LEU A 1 214 ? 0.958 10.207 8.698 1.00 76.62 214 LEU A C 1
ATOM 1758 O O . LEU A 1 214 ? -0.150 9.684 8.581 1.00 76.62 214 LEU A O 1
ATOM 1762 N N . PRO A 1 215 ? 1.157 11.176 9.616 1.00 84.12 215 PRO A N 1
ATOM 1763 C CA . PRO A 1 215 ? 0.066 11.785 10.382 1.00 84.12 215 PRO A CA 1
ATOM 1764 C C . PRO A 1 215 ? -1.102 12.334 9.547 1.00 84.12 215 PRO A C 1
ATOM 1766 O O . PRO A 1 215 ? -2.255 12.088 9.899 1.00 84.12 215 PRO A O 1
ATOM 1769 N N . ALA A 1 216 ? -0.856 13.069 8.459 1.00 80.19 216 ALA A N 1
ATOM 1770 C CA . ALA A 1 216 ? -1.914 13.597 7.591 1.00 80.19 216 ALA A CA 1
ATOM 1771 C C . ALA A 1 216 ? -2.731 12.472 6.940 1.00 80.19 216 ALA A C 1
ATOM 1773 O O . ALA A 1 216 ? -3.961 12.475 7.022 1.00 80.19 216 ALA A O 1
ATOM 1774 N N . ALA A 1 217 ? -2.045 11.457 6.411 1.00 83.44 217 ALA A N 1
ATOM 1775 C CA . ALA A 1 217 ? -2.661 10.233 5.908 1.00 83.44 217 ALA A CA 1
ATOM 1776 C C . ALA A 1 217 ? -3.516 9.528 6.981 1.00 83.44 217 ALA A C 1
ATOM 1778 O O . ALA A 1 217 ? -4.631 9.077 6.711 1.00 83.44 217 ALA A O 1
ATOM 1779 N N . LEU A 1 218 ? -3.021 9.453 8.222 1.00 89.62 218 LEU A N 1
ATOM 1780 C CA . LEU A 1 218 ? -3.758 8.874 9.349 1.00 89.62 218 LEU A CA 1
ATOM 1781 C C . LEU A 1 218 ? -5.025 9.658 9.685 1.00 89.62 218 LEU A C 1
ATOM 1783 O O . LEU A 1 218 ? -6.040 9.022 9.960 1.00 89.62 218 LEU A O 1
ATOM 1787 N N . ARG A 1 219 ? -5.000 10.996 9.633 1.00 90.25 219 ARG A N 1
ATOM 1788 C CA . ARG A 1 219 ? -6.202 11.825 9.840 1.00 90.25 219 ARG A CA 1
ATOM 1789 C C . ARG A 1 219 ? -7.243 11.559 8.762 1.00 90.25 219 ARG A C 1
ATOM 1791 O O . ARG A 1 219 ? -8.363 11.199 9.096 1.00 90.25 219 ARG A O 1
ATOM 1798 N N . GLN A 1 220 ? -6.843 11.585 7.492 1.00 89.56 220 GLN A N 1
ATOM 1799 C CA . GLN A 1 220 ? -7.740 11.293 6.371 1.00 89.56 220 GLN A CA 1
ATOM 1800 C C . GLN A 1 220 ? -8.382 9.899 6.489 1.00 89.56 220 GLN A C 1
ATOM 1802 O O . GLN A 1 220 ? -9.591 9.746 6.319 1.00 89.56 220 GLN A O 1
ATOM 1807 N N . MET A 1 221 ? -7.588 8.875 6.823 1.00 94.31 221 MET A N 1
ATOM 1808 C CA . MET A 1 221 ? -8.103 7.524 7.068 1.00 94.31 221 MET A CA 1
ATOM 1809 C C . MET A 1 221 ? -9.022 7.472 8.291 1.00 94.31 221 MET A C 1
ATOM 1811 O O . MET A 1 221 ? -10.025 6.764 8.274 1.00 94.31 221 MET A O 1
ATOM 1815 N N . SER A 1 222 ? -8.691 8.201 9.353 1.00 95.12 222 SER A N 1
ATOM 1816 C CA . SER A 1 222 ? -9.488 8.259 10.573 1.00 95.12 222 SER A CA 1
ATOM 1817 C C . SER A 1 222 ? -10.859 8.889 10.328 1.00 95.12 222 SER A C 1
ATOM 1819 O O . SER A 1 222 ? -11.872 8.281 10.679 1.00 95.12 222 SER A O 1
ATOM 1821 N N . ASP A 1 223 ? -10.893 10.037 9.654 1.00 93.94 223 ASP A N 1
ATOM 1822 C CA . ASP A 1 223 ? -12.116 10.744 9.267 1.00 93.94 223 ASP A CA 1
ATOM 1823 C C . ASP A 1 223 ? -12.991 9.845 8.394 1.00 93.94 223 ASP A C 1
ATOM 1825 O O . ASP A 1 223 ? -14.173 9.629 8.676 1.00 93.94 223 ASP A O 1
ATOM 1829 N N . PHE A 1 224 ? -12.382 9.207 7.390 1.00 95.88 224 PHE A N 1
ATOM 1830 C CA . PHE A 1 224 ? -13.059 8.244 6.532 1.00 95.88 224 PHE A CA 1
ATOM 1831 C C . PHE A 1 224 ? -13.643 7.064 7.316 1.00 95.88 224 PHE A C 1
ATOM 1833 O O . PHE A 1 224 ? -14.750 6.612 7.028 1.00 95.88 224 PHE A O 1
ATOM 1840 N N . LEU A 1 225 ? -12.947 6.563 8.337 1.00 96.06 225 LEU A N 1
ATOM 1841 C CA . LEU A 1 225 ? -13.433 5.484 9.200 1.00 96.06 225 LEU A CA 1
ATOM 1842 C C . LEU A 1 225 ? -14.440 5.964 10.263 1.00 96.06 225 LEU A C 1
ATOM 1844 O O . LEU A 1 225 ? -15.030 5.118 10.939 1.00 96.06 225 LEU A O 1
ATOM 1848 N N . GLY A 1 226 ? -14.686 7.272 10.388 1.00 94.94 226 GLY A N 1
ATOM 1849 C CA . GLY A 1 226 ? -15.536 7.856 11.429 1.00 94.94 226 GLY A CA 1
ATOM 1850 C C . GLY A 1 226 ? -14.919 7.732 12.823 1.00 94.94 226 GLY A C 1
ATOM 1851 O O . GLY A 1 226 ? -15.617 7.429 13.792 1.00 94.94 226 GLY A O 1
ATOM 1852 N N . ARG A 1 227 ? -13.595 7.872 12.918 1.00 94.50 227 ARG A N 1
ATOM 1853 C CA . ARG A 1 227 ? -12.821 7.815 14.162 1.00 94.50 227 ARG A CA 1
ATOM 1854 C C . ARG A 1 227 ? -12.224 9.189 14.447 1.00 94.50 227 ARG A C 1
ATOM 1856 O O . ARG A 1 227 ? -11.731 9.837 13.534 1.00 94.50 227 ARG A O 1
ATOM 1863 N N . ASN A 1 228 ? -12.200 9.582 15.721 1.00 91.06 228 ASN A N 1
ATOM 1864 C CA . ASN A 1 228 ? -11.688 10.883 16.169 1.00 91.06 228 ASN A CA 1
ATOM 1865 C C . ASN A 1 228 ? -10.585 10.702 17.236 1.00 91.06 228 ASN A C 1
ATOM 1867 O O . ASN A 1 228 ? -10.797 11.039 18.404 1.00 91.06 228 ASN A O 1
ATOM 1871 N N . PRO A 1 229 ? -9.439 10.081 16.898 1.00 93.69 229 PRO A N 1
ATOM 1872 C CA . PRO A 1 229 ? -8.313 9.945 17.809 1.00 93.69 229 PRO A CA 1
ATOM 1873 C C . PRO A 1 229 ? -7.726 11.323 18.130 1.00 93.69 229 PRO A C 1
ATOM 1875 O O . PRO A 1 229 ? -7.746 12.238 17.311 1.00 93.69 229 PRO A O 1
ATOM 1878 N N . SER A 1 230 ? -7.155 11.465 19.324 1.00 92.88 230 SER A N 1
ATOM 1879 C CA . SER A 1 230 ? -6.415 12.679 19.670 1.00 92.88 230 SER A CA 1
ATOM 1880 C C . SER A 1 230 ? -5.149 12.818 18.819 1.00 92.88 230 SER A C 1
ATOM 1882 O O . SER A 1 230 ? -4.568 11.819 18.392 1.00 92.88 230 SER A O 1
ATOM 1884 N N . GLU A 1 231 ? -4.646 14.043 18.658 1.00 87.25 231 GLU A N 1
ATOM 1885 C CA . GLU A 1 231 ? -3.370 14.284 17.965 1.00 87.25 231 GLU A CA 1
ATOM 1886 C C . GLU A 1 231 ? -2.213 13.481 18.576 1.00 87.25 231 GLU A C 1
ATOM 1888 O O . GLU A 1 231 ? -1.420 12.879 17.856 1.00 87.25 231 GLU A O 1
ATOM 1893 N N . GLY A 1 232 ? -2.158 13.365 19.908 1.00 87.12 232 GLY A N 1
ATOM 1894 C CA . GLY A 1 232 ? -1.172 12.511 20.579 1.00 87.12 232 GLY A CA 1
ATOM 1895 C C . GLY A 1 232 ? -1.285 11.035 20.177 1.00 87.12 232 GLY A C 1
ATOM 1896 O O . GLY A 1 232 ? -0.274 10.346 20.043 1.00 87.12 232 GLY A O 1
ATOM 1897 N N . THR A 1 233 ? -2.503 10.555 19.918 1.00 94.50 233 THR A N 1
ATOM 1898 C CA . THR A 1 233 ? -2.740 9.198 19.411 1.00 94.50 233 THR A CA 1
ATOM 1899 C C . THR A 1 233 ? -2.293 9.067 17.958 1.00 94.50 233 THR A C 1
ATOM 1901 O O . THR A 1 233 ? -1.576 8.119 17.651 1.00 94.50 233 THR A O 1
ATOM 1904 N N . ILE A 1 234 ? -2.628 10.023 17.084 1.00 88.19 234 ILE A N 1
ATOM 1905 C CA . ILE A 1 234 ? -2.171 10.042 15.683 1.00 88.19 234 ILE A CA 1
ATOM 1906 C C . ILE A 1 234 ? -0.642 9.986 15.607 1.00 88.19 234 ILE A C 1
ATOM 1908 O O . ILE A 1 234 ? -0.095 9.139 14.904 1.00 88.19 234 ILE A O 1
ATOM 1912 N N . GLN A 1 235 ? 0.053 10.813 16.390 1.00 84.38 235 GLN A N 1
ATOM 1913 C CA . GLN A 1 235 ? 1.518 10.828 16.428 1.00 84.38 235 GLN A CA 1
ATOM 1914 C C . GLN A 1 235 ? 2.095 9.505 16.952 1.00 84.38 235 GLN A C 1
ATOM 1916 O O . GLN A 1 235 ? 3.056 8.971 16.394 1.00 84.38 235 GLN A O 1
ATOM 1921 N N . LYS A 1 236 ? 1.476 8.917 17.985 1.00 89.50 236 LYS A N 1
ATOM 1922 C CA . LYS A 1 236 ? 1.867 7.599 18.506 1.00 89.50 236 LYS A CA 1
ATOM 1923 C C . LYS A 1 236 ? 1.710 6.504 17.450 1.00 89.50 236 LYS A C 1
ATOM 1925 O O . LYS A 1 236 ? 2.595 5.657 17.317 1.00 89.50 236 LYS A O 1
ATOM 1930 N N . ILE A 1 237 ? 0.605 6.514 16.705 1.00 92.25 237 ILE A N 1
ATOM 1931 C CA . ILE A 1 237 ? 0.353 5.567 15.614 1.00 92.25 237 ILE A CA 1
ATOM 1932 C C . ILE A 1 237 ? 1.395 5.766 14.511 1.00 92.25 237 ILE A C 1
ATOM 1934 O O . ILE A 1 237 ? 2.063 4.803 14.142 1.00 92.25 237 ILE A O 1
ATOM 1938 N N . ALA A 1 238 ? 1.610 7.004 14.056 1.00 83.38 238 ALA A N 1
ATOM 1939 C CA . ALA A 1 238 ? 2.602 7.330 13.032 1.00 83.38 238 ALA A CA 1
ATOM 1940 C C . ALA A 1 238 ? 3.994 6.794 13.395 1.00 83.38 238 ALA A C 1
ATOM 1942 O O . ALA A 1 238 ? 4.608 6.082 12.603 1.00 83.38 238 ALA A O 1
ATOM 1943 N N . GLN A 1 239 ? 4.456 7.039 14.625 1.00 80.19 239 GLN A N 1
ATOM 1944 C CA . GLN A 1 239 ? 5.759 6.572 15.104 1.00 80.19 239 GLN A CA 1
ATOM 1945 C C . GLN A 1 239 ? 5.901 5.037 15.062 1.00 80.19 239 GLN A C 1
ATOM 1947 O O . GLN A 1 239 ? 6.960 4.507 14.697 1.00 80.19 239 GLN A O 1
ATOM 1952 N N . ASN A 1 240 ? 4.837 4.312 15.422 1.00 86.44 240 ASN A N 1
ATOM 1953 C CA . ASN A 1 240 ? 4.830 2.847 15.430 1.00 86.44 240 ASN A CA 1
ATOM 1954 C C . ASN A 1 240 ? 4.641 2.241 14.032 1.00 86.44 240 ASN A C 1
ATOM 1956 O O . ASN A 1 240 ? 5.080 1.121 13.788 1.00 86.44 240 ASN A O 1
ATOM 1960 N N . CYS A 1 241 ? 4.067 2.997 13.097 1.00 86.12 241 CYS A N 1
ATOM 1961 C CA . CYS A 1 241 ? 3.900 2.600 11.702 1.00 86.12 241 CYS A CA 1
ATOM 1962 C C . CYS A 1 241 ? 5.049 3.053 10.785 1.00 86.12 241 CYS A C 1
ATOM 1964 O O . CYS A 1 241 ? 4.973 2.857 9.573 1.00 86.12 241 CYS A O 1
ATOM 1966 N N . THR A 1 242 ? 6.129 3.626 11.330 1.00 79.81 242 THR A N 1
ATOM 1967 C CA . THR A 1 242 ? 7.326 3.925 10.532 1.00 79.81 242 THR A CA 1
ATOM 1968 C C . THR A 1 242 ? 7.998 2.646 10.032 1.00 79.81 242 THR A C 1
ATOM 1970 O O . THR A 1 242 ? 8.003 1.609 10.704 1.00 79.81 242 THR A O 1
ATOM 1973 N N . PHE A 1 243 ? 8.655 2.735 8.871 1.00 76.88 243 PHE A N 1
ATOM 1974 C CA . PHE A 1 243 ? 9.396 1.613 8.290 1.00 76.88 243 PHE A CA 1
ATOM 1975 C C . PHE A 1 243 ? 10.434 1.031 9.260 1.00 76.88 243 PHE A C 1
ATOM 1977 O O . PHE A 1 243 ? 10.538 -0.186 9.393 1.00 76.88 243 PHE A O 1
ATOM 1984 N N . LYS A 1 244 ? 11.169 1.894 9.977 1.00 77.38 244 LYS A N 1
ATOM 1985 C CA . LYS A 1 244 ? 12.178 1.482 10.963 1.00 77.38 244 LYS A CA 1
ATOM 1986 C C . LYS A 1 244 ? 11.559 0.629 12.072 1.00 77.38 244 LYS A C 1
ATOM 1988 O O . LYS A 1 244 ? 12.057 -0.466 12.324 1.00 77.38 244 LYS A O 1
ATOM 1993 N N . THR A 1 245 ? 10.476 1.102 12.692 1.00 80.50 245 THR A N 1
ATOM 1994 C CA . THR A 1 245 ? 9.804 0.378 13.779 1.00 80.50 245 THR A CA 1
ATOM 1995 C C . THR A 1 245 ? 9.246 -0.954 13.282 1.00 80.50 245 THR A C 1
ATOM 1997 O O . THR A 1 245 ? 9.563 -2.004 13.847 1.00 80.50 245 THR A O 1
ATOM 2000 N N . MET A 1 246 ? 8.503 -0.937 12.170 1.00 82.94 246 MET A N 1
ATOM 2001 C CA . MET A 1 246 ? 7.924 -2.149 11.588 1.00 82.94 246 MET A CA 1
ATOM 2002 C C . MET A 1 246 ? 8.986 -3.180 11.197 1.00 82.94 246 MET A C 1
ATOM 2004 O O . MET A 1 246 ? 8.798 -4.365 11.449 1.00 82.94 246 MET A O 1
ATOM 2008 N N . LYS A 1 247 ? 10.121 -2.752 10.626 1.00 83.94 247 LYS A N 1
ATOM 2009 C CA . LYS A 1 247 ? 11.209 -3.651 10.208 1.00 83.94 247 LYS A CA 1
ATOM 2010 C C . LY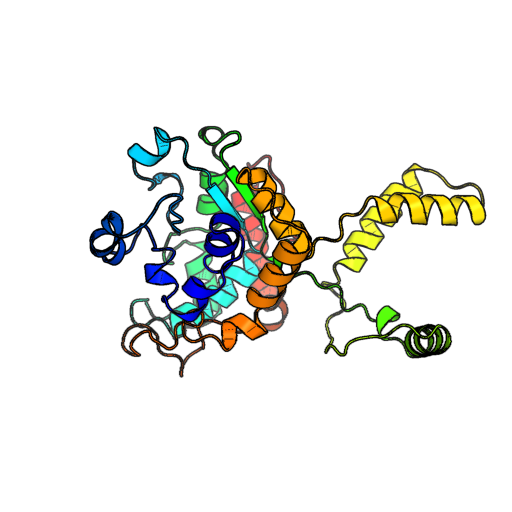S A 1 247 ? 11.818 -4.423 11.377 1.00 83.94 247 LYS A C 1
ATOM 2012 O O . LYS A 1 247 ? 12.212 -5.576 11.208 1.00 83.94 247 LYS A O 1
ATOM 2017 N N . THR A 1 248 ? 11.845 -3.823 12.565 1.00 87.69 248 THR A N 1
ATOM 2018 C CA . THR A 1 248 ? 12.325 -4.473 13.793 1.00 87.69 248 THR A CA 1
ATOM 2019 C C . THR A 1 248 ? 11.255 -5.273 14.541 1.00 87.69 248 THR A C 1
ATOM 2021 O O . THR A 1 248 ? 11.597 -6.113 15.369 1.00 87.69 248 THR A O 1
ATOM 2024 N N . ASN A 1 249 ? 9.968 -5.056 14.254 1.00 91.06 249 ASN A N 1
ATOM 2025 C CA . ASN A 1 249 ? 8.876 -5.742 14.937 1.00 91.06 249 ASN A CA 1
ATOM 2026 C C . ASN A 1 249 ? 8.630 -7.137 14.336 1.00 91.06 249 ASN A C 1
ATOM 2028 O O . ASN A 1 249 ? 8.171 -7.263 13.200 1.00 91.06 249 ASN A O 1
ATOM 2032 N N . ARG A 1 250 ? 8.871 -8.197 15.122 1.00 95.56 250 ARG A N 1
ATOM 2033 C CA . ARG A 1 250 ? 8.674 -9.596 14.693 1.00 95.56 250 ARG A CA 1
ATOM 2034 C C . ARG A 1 250 ? 7.233 -9.919 14.288 1.00 95.56 250 ARG A C 1
ATOM 2036 O O . ARG A 1 250 ? 7.038 -10.793 13.449 1.00 95.56 250 ARG A O 1
ATOM 2043 N N . MET A 1 251 ? 6.249 -9.205 14.836 1.00 96.25 251 MET A N 1
ATOM 2044 C CA . MET A 1 251 ? 4.832 -9.382 14.492 1.00 96.25 251 MET A CA 1
ATOM 2045 C C . MET A 1 251 ? 4.434 -8.714 13.166 1.00 96.25 251 MET A C 1
ATOM 2047 O O . MET A 1 251 ? 3.345 -8.974 12.654 1.00 96.25 251 MET A O 1
ATOM 2051 N N . SER A 1 252 ? 5.314 -7.888 12.589 1.00 90.75 252 SER A N 1
ATOM 2052 C CA . SER A 1 252 ? 5.019 -7.073 11.400 1.00 90.75 252 SER A CA 1
ATOM 2053 C C . SER A 1 252 ? 5.998 -7.305 10.246 1.00 90.75 252 SER A C 1
ATOM 2055 O O . SER A 1 252 ? 5.655 -7.059 9.092 1.00 90.75 252 SER A O 1
ATOM 2057 N N . ASN A 1 253 ? 7.212 -7.788 10.528 1.00 90.06 253 ASN A N 1
ATOM 2058 C CA . ASN A 1 253 ? 8.281 -7.961 9.539 1.00 90.06 253 ASN A CA 1
ATOM 2059 C C . ASN A 1 253 ? 8.327 -9.342 8.862 1.00 90.06 253 ASN A C 1
ATOM 2061 O O . ASN A 1 253 ? 9.251 -9.594 8.091 1.00 90.06 253 ASN A O 1
ATOM 2065 N N . PHE A 1 254 ? 7.362 -10.221 9.156 1.00 91.81 254 PHE A N 1
ATOM 2066 C CA . PHE A 1 254 ? 7.243 -11.578 8.603 1.00 91.81 254 PHE A CA 1
ATOM 2067 C C . PHE A 1 254 ? 8.380 -12.549 8.960 1.00 91.81 254 PHE A C 1
ATOM 2069 O O . PHE A 1 254 ? 8.429 -13.654 8.431 1.00 91.81 254 PHE A O 1
ATOM 2076 N N . SER A 1 255 ? 9.239 -12.220 9.929 1.00 92.88 255 SER A N 1
ATOM 2077 C CA . SER A 1 255 ? 10.288 -13.141 10.411 1.00 92.88 255 SER A CA 1
ATOM 2078 C C . SER A 1 255 ? 9.754 -14.424 11.062 1.00 92.88 255 SER A C 1
ATOM 2080 O O . SER A 1 255 ? 10.510 -15.372 11.255 1.00 92.88 255 SER A O 1
ATOM 2082 N N . LEU A 1 256 ? 8.466 -14.461 11.423 1.00 94.44 256 LEU A N 1
ATOM 2083 C CA . LEU A 1 256 ? 7.799 -15.650 11.961 1.00 94.44 256 LEU A CA 1
ATOM 2084 C C . LEU A 1 256 ? 7.272 -16.594 10.867 1.00 94.44 256 LEU A C 1
ATOM 2086 O O . LEU A 1 256 ? 6.858 -17.707 11.189 1.00 94.44 256 LEU A O 1
ATOM 2090 N N . VAL A 1 257 ? 7.273 -16.179 9.594 1.00 92.56 257 VAL A N 1
ATOM 2091 C CA . VAL A 1 257 ? 6.868 -17.056 8.489 1.00 92.56 257 VAL A CA 1
ATOM 2092 C C . VAL A 1 257 ? 7.952 -18.114 8.263 1.00 92.56 257 VAL A C 1
ATOM 2094 O O . VAL A 1 257 ? 9.129 -17.768 8.151 1.00 92.56 257 VAL A O 1
ATOM 2097 N N . PRO A 1 258 ? 7.594 -19.408 8.170 1.00 94.50 258 PRO A N 1
ATOM 2098 C CA . PRO A 1 258 ? 8.557 -20.455 7.857 1.00 94.50 258 PRO A CA 1
ATOM 2099 C C . PRO A 1 258 ? 9.310 -20.201 6.543 1.00 94.50 258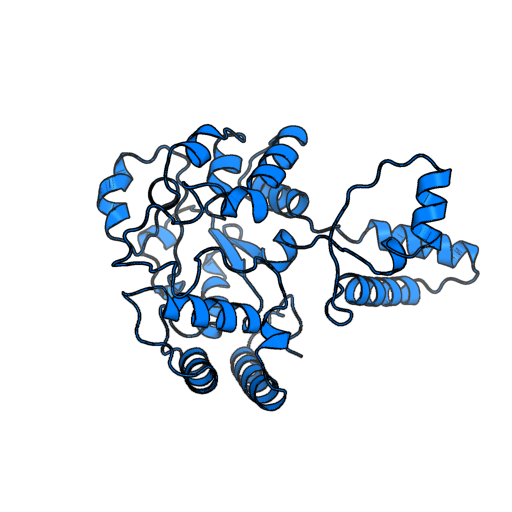 PRO A C 1
ATOM 2101 O O . PRO A 1 258 ? 8.698 -19.877 5.525 1.00 94.50 258 PRO A O 1
ATOM 2104 N N . LYS A 1 259 ? 10.624 -20.476 6.540 1.00 93.69 259 LYS A N 1
ATOM 2105 C CA . LYS A 1 259 ? 11.517 -20.285 5.379 1.00 93.69 259 LYS A CA 1
ATOM 2106 C C . LYS A 1 259 ? 11.027 -20.968 4.096 1.00 93.69 259 LYS A C 1
ATOM 2108 O O . LYS A 1 259 ? 11.254 -20.461 3.009 1.00 93.69 259 LYS A O 1
ATOM 2113 N N . LYS A 1 260 ? 10.313 -22.093 4.233 1.00 94.38 260 LYS A N 1
ATOM 2114 C CA . LYS A 1 260 ? 9.700 -22.831 3.113 1.00 94.38 260 LYS A CA 1
ATOM 2115 C C . LYS A 1 260 ? 8.611 -22.060 2.355 1.00 94.38 260 LYS A C 1
ATOM 2117 O O . LYS A 1 260 ? 8.176 -22.536 1.319 1.00 94.38 260 LYS A O 1
ATOM 2122 N N . TYR A 1 261 ? 8.121 -20.949 2.903 1.00 93.44 261 TYR A N 1
ATOM 2123 C CA . TYR A 1 261 ? 7.149 -20.073 2.246 1.00 93.44 261 TYR A CA 1
ATOM 2124 C C . TYR A 1 261 ? 7.770 -18.725 1.888 1.00 93.44 261 TYR A C 1
ATOM 2126 O O . TYR A 1 261 ? 7.523 -18.210 0.805 1.00 93.44 261 TYR A O 1
ATOM 2134 N N . MET A 1 262 ? 8.571 -18.152 2.791 1.00 93.75 262 MET A N 1
ATOM 2135 C CA . MET A 1 262 ? 9.264 -16.884 2.567 1.00 93.75 262 MET A CA 1
ATOM 2136 C C . MET A 1 262 ? 10.706 -16.993 3.038 1.00 93.75 262 MET A C 1
ATOM 2138 O O . MET A 1 262 ? 10.964 -17.199 4.222 1.00 93.75 262 MET A O 1
ATOM 2142 N N . ASN A 1 263 ? 11.645 -16.829 2.115 1.00 94.00 263 ASN A N 1
ATOM 2143 C CA . ASN A 1 263 ? 13.063 -17.012 2.351 1.00 94.00 263 ASN A CA 1
ATOM 2144 C C . ASN A 1 263 ? 13.791 -15.661 2.483 1.00 94.00 263 ASN A C 1
ATOM 2146 O O . ASN A 1 263 ? 14.166 -15.057 1.473 1.00 94.00 263 ASN A O 1
ATOM 2150 N N . PRO A 1 264 ? 14.034 -15.178 3.719 1.00 90.75 264 PRO A N 1
ATOM 2151 C CA . PRO A 1 264 ? 14.612 -13.856 3.950 1.00 90.75 264 PRO A CA 1
ATOM 2152 C C . PRO A 1 264 ? 16.075 -13.733 3.498 1.00 90.75 264 PRO A C 1
ATOM 2154 O O . PRO A 1 264 ? 16.581 -12.616 3.418 1.00 90.75 264 PRO A O 1
ATOM 2157 N N . GLU A 1 265 ? 16.758 -14.850 3.213 1.00 92.31 265 GLU A N 1
ATOM 2158 C CA . GLU A 1 265 ? 18.137 -14.850 2.706 1.00 92.31 265 GLU A CA 1
ATOM 2159 C C . GLU A 1 265 ? 18.212 -14.427 1.235 1.00 92.31 265 GLU A C 1
ATOM 2161 O O . GLU A 1 265 ? 19.224 -13.868 0.821 1.00 92.31 265 GLU A O 1
ATOM 2166 N N . LYS A 1 266 ? 17.147 -14.656 0.453 1.00 93.12 266 LYS A N 1
ATOM 2167 C CA . LYS A 1 266 ? 17.065 -14.199 -0.942 1.00 93.12 266 LYS A CA 1
ATOM 2168 C C . LYS A 1 266 ? 16.725 -12.709 -1.010 1.00 93.12 266 LYS A C 1
ATOM 2170 O O . LYS A 1 266 ? 17.361 -11.944 -1.725 1.00 93.12 266 LYS A O 1
ATOM 2175 N N . SER A 1 267 ? 15.729 -12.285 -0.238 1.00 91.62 267 SER A N 1
ATOM 2176 C CA . SER A 1 267 ? 15.329 -10.883 -0.091 1.00 91.62 267 SER A CA 1
ATOM 2177 C C . SER A 1 267 ? 14.488 -10.737 1.180 1.00 91.62 267 SER A C 1
ATOM 2179 O O . SER A 1 267 ? 13.747 -11.661 1.495 1.00 91.62 267 SER A O 1
ATOM 2181 N N . PRO A 1 268 ? 14.556 -9.627 1.938 1.00 89.50 268 PRO A N 1
ATOM 2182 C CA . PRO A 1 268 ? 13.687 -9.401 3.095 1.00 89.50 268 PRO A CA 1
ATOM 2183 C C . PRO A 1 268 ? 12.309 -8.850 2.690 1.00 89.50 268 PRO A C 1
ATOM 2185 O O . PRO A 1 268 ? 12.210 -8.021 1.786 1.00 89.50 268 PRO A O 1
ATOM 2188 N N . PHE A 1 269 ? 11.249 -9.221 3.427 1.00 89.44 269 PHE A N 1
ATOM 2189 C CA . PHE A 1 269 ? 9.873 -8.781 3.131 1.00 89.44 269 PHE A CA 1
ATOM 2190 C C . PHE A 1 269 ? 9.750 -7.248 3.195 1.00 89.44 269 PHE A C 1
ATOM 2192 O O . PHE A 1 269 ? 9.292 -6.590 2.262 1.00 89.44 269 PHE A O 1
ATOM 2199 N N . LEU A 1 270 ? 10.251 -6.646 4.281 1.00 86.38 270 LEU A N 1
ATOM 2200 C CA . LEU A 1 270 ? 10.406 -5.195 4.406 1.00 86.38 270 LEU A CA 1
ATOM 2201 C C . LEU A 1 270 ? 11.774 -4.756 3.856 1.00 86.38 270 LEU A C 1
ATOM 2203 O O . LEU A 1 270 ? 12.758 -4.631 4.592 1.00 86.38 270 LEU A O 1
ATOM 2207 N N . ARG A 1 271 ? 11.823 -4.517 2.540 1.00 86.88 271 ARG A N 1
ATOM 2208 C CA . ARG A 1 271 ? 13.056 -4.259 1.774 1.00 86.88 271 ARG A CA 1
ATOM 2209 C C . ARG A 1 271 ? 13.693 -2.888 2.042 1.00 86.88 271 ARG A C 1
ATOM 2211 O O . ARG A 1 271 ? 14.570 -2.786 2.906 1.00 86.88 271 ARG A O 1
ATOM 2218 N N . LYS A 1 272 ? 13.254 -1.841 1.329 1.00 79.69 272 LYS A N 1
ATOM 2219 C CA . LYS A 1 272 ? 13.808 -0.471 1.427 1.00 79.69 272 LYS A CA 1
ATOM 2220 C C . LYS A 1 272 ? 12.846 0.567 2.006 1.00 79.69 272 LYS A C 1
ATOM 2222 O O . LYS A 1 272 ? 13.297 1.451 2.717 1.00 79.69 272 LYS A O 1
ATOM 2227 N N . GLY A 1 273 ? 11.545 0.445 1.733 1.00 75.88 273 GLY A N 1
ATOM 2228 C CA . GLY A 1 273 ? 10.541 1.353 2.297 1.00 75.88 273 GLY A CA 1
ATOM 2229 C C . GLY A 1 273 ? 10.604 2.787 1.767 1.00 75.88 273 GLY A C 1
ATOM 2230 O O . GLY A 1 273 ? 10.315 3.709 2.521 1.00 75.88 273 GLY A O 1
ATOM 2231 N N . VAL A 1 274 ? 11.013 2.973 0.508 1.00 74.69 274 VAL A N 1
ATOM 2232 C CA . VAL A 1 274 ? 11.148 4.292 -0.1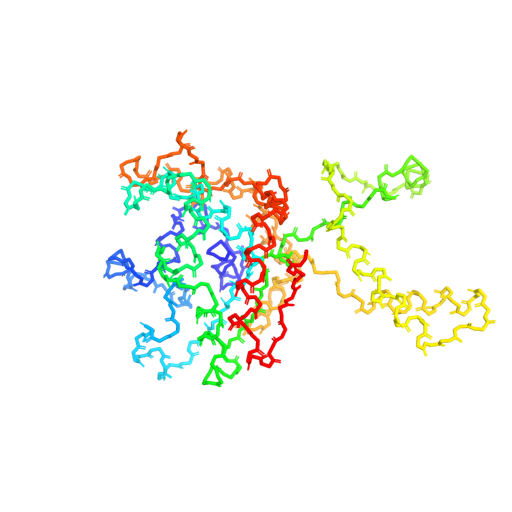25 1.00 74.69 274 VAL A CA 1
ATOM 2233 C C . VAL A 1 274 ? 10.396 4.342 -1.462 1.00 74.69 274 VAL A C 1
ATOM 2235 O O . VAL A 1 274 ? 10.342 3.323 -2.166 1.00 74.69 274 VAL A O 1
ATOM 2238 N N . PRO A 1 275 ? 9.809 5.493 -1.828 1.00 77.88 275 PRO A N 1
ATOM 2239 C CA . PRO A 1 275 ? 9.409 5.783 -3.202 1.00 77.88 275 PRO A CA 1
ATOM 2240 C C . PRO A 1 275 ? 10.625 5.983 -4.114 1.00 77.88 275 PRO A C 1
ATOM 2242 O O . PRO A 1 275 ? 11.664 6.473 -3.671 1.00 77.88 275 PRO A O 1
ATOM 2245 N N . GLY A 1 276 ? 10.486 5.660 -5.399 1.00 80.12 276 GLY A N 1
ATOM 2246 C CA . GLY A 1 276 ? 11.485 5.988 -6.413 1.00 80.12 276 GLY A CA 1
ATOM 2247 C C . GLY A 1 276 ? 12.647 5.015 -6.552 1.00 80.12 276 GLY A C 1
ATOM 2248 O O . GLY A 1 276 ? 13.590 5.314 -7.286 1.00 80.12 276 GLY A O 1
ATOM 2249 N N . ASP A 1 277 ? 12.600 3.863 -5.884 1.00 81.12 277 ASP A N 1
ATOM 2250 C CA . ASP A 1 277 ? 13.667 2.868 -5.972 1.00 81.12 277 ASP A CA 1
ATOM 2251 C C . ASP A 1 277 ? 13.819 2.341 -7.402 1.00 81.12 277 ASP A C 1
ATOM 2253 O O . ASP A 1 277 ? 14.924 2.033 -7.833 1.00 81.12 277 ASP A O 1
ATOM 2257 N N . TRP A 1 278 ? 12.732 2.331 -8.177 1.00 86.62 278 TRP A N 1
ATOM 2258 C CA . TRP A 1 278 ? 12.745 1.974 -9.596 1.00 86.62 278 TRP A CA 1
ATOM 2259 C C . TRP A 1 278 ? 13.822 2.678 -10.429 1.00 86.62 278 TRP A C 1
ATOM 2261 O O . TRP A 1 278 ? 14.323 2.094 -11.387 1.00 86.62 278 TRP A O 1
ATOM 2271 N N . LYS A 1 279 ? 14.239 3.891 -10.053 1.00 83.44 279 LYS A N 1
ATOM 2272 C CA . LYS A 1 279 ? 15.210 4.685 -10.820 1.00 83.44 279 LYS A CA 1
ATOM 2273 C C . LYS A 1 279 ? 16.586 4.047 -10.952 1.00 83.44 279 LYS A C 1
ATOM 2275 O O . LYS A 1 279 ? 17.290 4.351 -11.904 1.00 83.44 279 LYS A O 1
ATOM 2280 N N . ILE A 1 280 ? 16.978 3.202 -10.002 1.00 89.31 280 ILE A N 1
ATOM 2281 C CA . ILE A 1 280 ? 18.268 2.500 -10.060 1.00 89.31 280 ILE A CA 1
ATOM 2282 C C . ILE A 1 280 ? 18.153 1.106 -10.692 1.00 89.31 280 ILE A C 1
ATOM 2284 O O . ILE A 1 280 ? 19.160 0.413 -10.807 1.00 89.31 280 ILE A O 1
ATOM 2288 N N . HIS A 1 281 ? 16.936 0.678 -11.043 1.00 92.06 281 HIS A N 1
ATOM 2289 C CA . HIS A 1 281 ? 16.654 -0.643 -11.606 1.00 92.06 281 HIS A CA 1
ATOM 2290 C C . HIS A 1 281 ? 16.335 -0.581 -13.099 1.00 92.06 281 HIS A C 1
ATOM 2292 O O . HIS A 1 281 ? 16.772 -1.451 -13.841 1.00 92.06 281 HIS A O 1
ATOM 2298 N N . PHE A 1 282 ? 15.599 0.442 -13.535 1.00 93.25 282 PHE A N 1
ATOM 2299 C CA . PHE A 1 282 ? 15.227 0.606 -14.935 1.00 93.25 282 PHE A CA 1
ATOM 2300 C C . PHE A 1 282 ? 16.356 1.236 -15.756 1.00 93.25 282 PHE A C 1
ATOM 2302 O O . PHE A 1 282 ? 16.874 2.298 -15.406 1.00 93.25 282 PHE A O 1
ATOM 2309 N N . SER A 1 283 ? 16.665 0.633 -16.902 1.00 95.69 283 SER A N 1
ATOM 2310 C CA . SER A 1 283 ? 17.327 1.324 -18.006 1.00 95.69 283 SER A CA 1
ATOM 2311 C C . SER A 1 283 ? 16.365 2.322 -18.665 1.00 95.69 283 SER A C 1
ATOM 2313 O O . SER A 1 283 ? 15.141 2.221 -18.531 1.00 95.69 283 SER A O 1
ATOM 2315 N N . SER A 1 284 ? 16.901 3.288 -19.415 1.00 93.38 284 SER A N 1
ATOM 2316 C CA . SER A 1 284 ? 16.073 4.253 -20.153 1.00 93.38 284 SER A CA 1
ATOM 2317 C C . SER A 1 284 ? 15.146 3.578 -21.172 1.00 93.38 284 SER A C 1
ATOM 2319 O O . SER A 1 284 ? 14.024 4.033 -21.375 1.00 93.38 284 SER A O 1
ATOM 2321 N N . GLU A 1 285 ? 15.598 2.484 -21.790 1.00 96.25 285 GLU A N 1
ATOM 2322 C CA . GLU A 1 285 ? 14.817 1.706 -22.756 1.00 96.25 285 GLU A CA 1
ATOM 2323 C C . GLU A 1 285 ? 13.673 0.950 -22.071 1.00 96.25 285 GLU A C 1
ATOM 2325 O O . GLU A 1 285 ? 12.513 1.113 -22.453 1.00 96.25 285 GLU A O 1
ATOM 2330 N N . GLN A 1 286 ? 13.978 0.215 -20.995 1.00 96.94 286 GLN A N 1
ATOM 2331 C CA . GLN A 1 286 ? 12.978 -0.473 -20.172 1.00 96.94 286 GLN A CA 1
ATOM 2332 C C . GLN A 1 286 ? 11.911 0.505 -19.667 1.00 96.94 286 GLN A C 1
ATOM 2334 O O . GLN A 1 286 ? 10.717 0.211 -19.705 1.00 96.94 286 GLN A O 1
ATOM 2339 N N . LEU A 1 287 ? 12.334 1.691 -19.213 1.00 94.56 287 LEU A N 1
ATOM 2340 C CA . LEU A 1 287 ? 11.431 2.728 -18.722 1.00 94.56 287 LEU A CA 1
ATOM 2341 C C . LEU A 1 287 ? 10.499 3.227 -19.830 1.00 94.56 287 LEU A C 1
ATOM 2343 O O . LEU A 1 287 ? 9.298 3.357 -19.599 1.00 94.56 287 LEU A O 1
ATOM 2347 N N . ALA A 1 288 ? 11.031 3.489 -21.025 1.00 94.44 288 ALA A N 1
ATOM 2348 C CA . ALA A 1 288 ? 10.238 3.952 -22.158 1.00 94.44 288 ALA A CA 1
ATOM 2349 C C . ALA A 1 288 ? 9.187 2.914 -22.579 1.00 94.44 288 ALA A C 1
ATOM 2351 O O . ALA A 1 288 ? 8.021 3.270 -22.770 1.00 94.44 288 ALA A O 1
ATOM 2352 N N . ILE A 1 289 ? 9.573 1.635 -22.661 1.00 95.75 289 ILE A N 1
ATOM 2353 C CA . ILE A 1 289 ? 8.665 0.522 -22.980 1.00 95.75 289 ILE A CA 1
ATOM 2354 C C . ILE A 1 289 ? 7.566 0.419 -21.920 1.00 95.75 289 ILE A C 1
ATOM 2356 O O . ILE A 1 289 ? 6.378 0.466 -22.250 1.00 95.75 289 ILE A O 1
ATOM 2360 N N . PHE A 1 290 ? 7.956 0.352 -20.646 1.00 96.69 290 PHE A N 1
ATOM 2361 C CA . PHE A 1 290 ? 7.031 0.219 -19.525 1.00 96.69 290 PHE A CA 1
ATOM 2362 C C . PHE A 1 290 ? 6.028 1.372 -19.475 1.00 96.69 290 PHE A C 1
ATOM 2364 O O . PHE A 1 290 ? 4.815 1.163 -19.431 1.00 96.69 290 PHE A O 1
ATOM 2371 N N . THR A 1 291 ? 6.519 2.608 -19.530 1.00 93.31 291 THR A N 1
ATOM 2372 C CA . THR A 1 291 ? 5.673 3.797 -19.465 1.00 93.31 291 THR A CA 1
ATOM 2373 C C . THR A 1 291 ? 4.741 3.897 -20.672 1.00 93.31 291 THR A C 1
ATOM 2375 O O . THR A 1 291 ? 3.577 4.267 -20.505 1.00 93.31 291 THR A O 1
ATOM 2378 N N . SER A 1 292 ? 5.203 3.538 -21.873 1.00 95.62 292 SER A N 1
ATOM 2379 C CA . SER A 1 292 ? 4.361 3.510 -23.074 1.00 95.62 292 SER A CA 1
ATOM 2380 C C . SER A 1 292 ? 3.231 2.482 -22.952 1.00 95.62 292 SER A C 1
ATOM 2382 O O . SER A 1 292 ? 2.072 2.807 -23.223 1.00 95.62 292 SER A O 1
ATOM 2384 N N . ALA A 1 293 ? 3.534 1.278 -22.457 1.00 96.56 293 ALA A N 1
ATOM 2385 C CA . ALA A 1 293 ? 2.542 0.232 -22.226 1.00 96.56 293 ALA A CA 1
ATOM 2386 C C . ALA A 1 293 ? 1.470 0.669 -21.212 1.00 96.56 293 ALA A C 1
ATOM 2388 O O . ALA A 1 293 ? 0.278 0.633 -21.523 1.00 96.56 293 ALA A O 1
ATOM 2389 N N . ILE A 1 294 ? 1.880 1.180 -20.045 1.00 95.12 294 ILE A N 1
ATOM 2390 C CA . ILE A 1 294 ? 0.947 1.658 -19.012 1.00 95.12 294 ILE A CA 1
ATOM 2391 C C . ILE A 1 294 ? 0.079 2.816 -19.527 1.00 95.12 294 ILE A C 1
ATOM 2393 O O . ILE A 1 294 ? -1.129 2.836 -19.289 1.00 95.12 294 ILE A O 1
ATOM 2397 N N . ARG A 1 295 ? 0.661 3.770 -20.265 1.00 92.75 295 ARG A N 1
ATOM 2398 C CA . ARG A 1 295 ? -0.090 4.882 -20.874 1.00 92.75 295 ARG A CA 1
ATOM 2399 C C . ARG A 1 295 ? -1.134 4.391 -21.859 1.00 92.75 295 ARG A C 1
ATOM 2401 O O . ARG A 1 295 ? -2.279 4.824 -21.787 1.00 92.75 295 ARG A O 1
ATOM 2408 N N . LYS A 1 296 ? -0.749 3.484 -22.757 1.00 95.12 296 LYS A N 1
ATOM 2409 C CA . LYS A 1 296 ? -1.652 2.907 -23.754 1.00 95.12 296 LYS A CA 1
ATOM 2410 C C . LYS A 1 296 ? -2.831 2.202 -23.091 1.00 95.12 296 LYS A C 1
ATOM 2412 O O . LYS A 1 296 ? -3.960 2.345 -23.544 1.00 95.12 296 LYS A O 1
ATOM 2417 N N . GLU A 1 297 ? -2.590 1.471 -22.009 1.00 95.00 297 GLU A N 1
ATOM 2418 C CA . GLU A 1 297 ? -3.656 0.788 -21.279 1.00 95.00 297 GLU A CA 1
ATOM 2419 C C . GLU A 1 297 ? -4.581 1.755 -20.530 1.00 95.00 297 GLU A C 1
ATOM 2421 O O . GLU A 1 297 ? -5.766 1.465 -20.399 1.00 95.00 297 GLU A O 1
ATOM 2426 N N . LEU A 1 298 ? -4.085 2.903 -20.062 1.00 91.94 298 LEU A N 1
ATOM 2427 C CA . LEU A 1 298 ? -4.879 3.902 -19.335 1.00 91.94 298 LEU A CA 1
ATOM 2428 C C . LEU A 1 298 ? -5.457 5.020 -20.218 1.00 91.94 298 LEU A C 1
ATOM 2430 O O . LEU A 1 298 ? -6.171 5.877 -19.711 1.00 91.94 298 LEU A O 1
ATOM 2434 N N . GLN A 1 299 ? -5.188 5.021 -21.526 1.00 89.38 299 GLN A N 1
ATOM 2435 C CA . GLN A 1 299 ? -5.532 6.130 -22.429 1.00 89.38 299 GLN A CA 1
ATOM 2436 C C . GLN A 1 299 ? -7.033 6.466 -22.490 1.00 89.38 299 GLN A C 1
ATOM 2438 O O . GLN A 1 299 ? -7.396 7.594 -22.808 1.00 89.38 299 GLN A O 1
ATOM 2443 N N . SER A 1 300 ? -7.902 5.483 -22.234 1.00 88.25 300 SER A N 1
ATOM 2444 C CA . SER A 1 300 ? -9.362 5.632 -22.266 1.00 88.25 300 SER A CA 1
ATOM 2445 C C . SER A 1 300 ? -9.962 6.048 -20.924 1.00 88.25 300 SER A C 1
ATOM 2447 O O . SER A 1 300 ? -11.170 6.249 -20.835 1.00 88.25 300 SER A O 1
ATOM 2449 N N . GLU A 1 301 ? -9.148 6.125 -19.874 1.00 88.25 301 GLU A N 1
ATOM 2450 C CA . GLU A 1 301 ? -9.614 6.419 -18.527 1.00 88.25 301 GLU A CA 1
ATOM 2451 C C . GLU A 1 301 ? -9.667 7.929 -18.284 1.00 88.25 301 GLU A C 1
ATOM 2453 O O . GLU A 1 301 ? -8.774 8.677 -18.674 1.00 88.25 301 GLU A O 1
ATOM 2458 N N . SER A 1 302 ? -10.712 8.390 -17.596 1.00 82.75 302 SER A N 1
ATOM 2459 C CA . SER A 1 302 ? -10.897 9.810 -17.270 1.00 82.75 302 SER A CA 1
ATOM 2460 C C . SER A 1 302 ? -10.113 10.268 -16.035 1.00 82.75 302 SER A C 1
ATOM 2462 O O . SER A 1 302 ? -10.063 11.464 -15.747 1.00 82.75 302 SER A O 1
ATOM 2464 N N . PHE A 1 303 ? -9.512 9.339 -15.285 1.00 79.19 303 PHE A N 1
ATOM 2465 C CA . PHE A 1 303 ? -8.751 9.654 -14.081 1.00 79.19 303 PHE A CA 1
ATOM 2466 C C . PHE A 1 303 ? -7.263 9.841 -14.377 1.00 79.19 303 PHE A C 1
ATOM 2468 O O . PHE A 1 303 ? -6.676 9.162 -15.217 1.00 79.19 303 PHE A O 1
ATOM 2475 N N . THR A 1 304 ? -6.622 10.717 -13.609 1.00 75.56 304 THR A N 1
ATOM 2476 C CA . THR A 1 304 ? -5.169 10.887 -13.626 1.00 75.56 304 THR A CA 1
ATOM 2477 C C . THR A 1 304 ? -4.510 10.056 -12.528 1.00 75.56 304 THR A C 1
ATOM 2479 O O . THR A 1 304 ? -5.105 9.744 -11.489 1.00 75.56 304 THR A O 1
ATOM 2482 N N . LEU A 1 305 ? -3.259 9.664 -12.767 1.00 73.88 305 LEU A N 1
ATOM 2483 C CA . LEU A 1 305 ? -2.424 9.066 -11.734 1.00 73.88 305 LEU A CA 1
ATOM 2484 C C . LEU A 1 305 ? -1.797 10.177 -10.875 1.00 73.88 305 LEU A C 1
ATOM 2486 O O . LEU A 1 305 ? -1.408 11.211 -11.413 1.00 73.88 305 LEU A O 1
ATOM 2490 N N . PRO A 1 306 ? -1.639 9.961 -9.561 1.00 69.44 306 PRO A N 1
ATOM 2491 C CA . PRO A 1 306 ? -1.054 10.936 -8.639 1.00 69.44 306 PRO A CA 1
ATOM 2492 C C . PRO A 1 306 ? 0.479 11.018 -8.736 1.00 69.44 306 PRO A C 1
ATOM 2494 O O . PRO A 1 306 ? 1.116 11.717 -7.956 1.00 69.44 306 PRO A O 1
ATOM 2497 N N . TYR A 1 307 ? 1.095 10.302 -9.675 1.00 71.12 307 TYR A N 1
ATOM 2498 C CA . TYR A 1 307 ? 2.536 10.297 -9.903 1.00 71.12 307 TYR A CA 1
ATOM 2499 C C . TYR A 1 307 ? 2.846 10.393 -11.393 1.00 71.12 307 TYR A C 1
ATOM 2501 O O . TYR A 1 307 ? 2.067 9.965 -12.246 1.00 71.12 307 TYR A O 1
ATOM 2509 N N . ASN A 1 308 ? 4.030 10.926 -11.695 1.00 69.06 308 ASN A N 1
ATOM 2510 C CA . ASN A 1 308 ? 4.528 10.979 -13.058 1.00 69.06 308 ASN A CA 1
ATOM 2511 C C . ASN A 1 308 ? 4.999 9.587 -13.524 1.00 69.06 308 ASN A C 1
ATOM 2513 O O . ASN A 1 308 ? 5.683 8.858 -12.792 1.00 69.06 308 ASN A O 1
ATOM 2517 N N . LEU A 1 309 ? 4.610 9.222 -14.746 1.00 69.38 309 LEU A N 1
ATOM 2518 C CA . LEU A 1 309 ? 5.102 8.025 -15.421 1.00 69.38 309 LEU A CA 1
ATOM 2519 C C . LEU A 1 309 ? 6.412 8.277 -16.183 1.00 69.38 309 LEU A C 1
ATOM 2521 O O . LEU A 1 309 ? 7.123 7.306 -16.442 1.00 69.38 309 LEU A O 1
ATOM 2525 N N . ASP A 1 310 ? 6.775 9.532 -16.447 1.00 56.25 310 ASP A N 1
ATOM 2526 C CA . ASP A 1 310 ? 8.130 9.919 -16.867 1.00 56.25 310 ASP A CA 1
ATOM 2527 C C . ASP A 1 310 ? 9.135 9.885 -15.698 1.00 56.25 310 ASP A C 1
ATOM 2529 O O . ASP A 1 310 ? 8.714 9.796 -14.515 1.00 56.25 310 ASP A O 1
#

Foldseek 3Di:
DLLQVVCLQVLNDCVCLQPAFSCLQANEPPDPVCVVRVVVADPPHHYDYLAQLVPDDPVVLVDLAAEEDEAEDVLVVLVLQQLQQQFFLPHDNCPDSLSSLVCALQQVGPNGHPLSRVVRVPDCSCPLRYHYDYLCLAQDDQQDVVCVDPVNVVVCVVVVHDDDDDDDDDDPPRVVVVVVVQLVVQLVVVPQPDPVSSVVSSVVSNVVDDNRYNLVVSVVVSVSVVHDHDSVSSVSSSVCPDLVNQCPRCSRQCPVPDSSRGPCVSPTNSHPSDGPPSVVVDDPVSLVVSLVSSCVSCVPPPDDDPDDSD